Protein AF-A0A9P7GGA3-F1 (afdb_monomer_lite)

Organism: NCBI:txid117069

Radius of gyration: 31.15 Å; chains: 1; bounding box: 76×88×95 Å

pLDDT: mean 82.35, std 16.43, range [32.25, 98.31]

InterPro domains:
  IPR002104 Integrase, catalytic domain [PS51898] (1-227)
  IPR011010 DNA breaking-rejoining enzyme, catalytic core [SSF56349] (13-203)
  IPR013762 Integrase-like, catalytic domain superfamily [G3DSA:1.10.443.10] (1-212)

Sequence (290 aa):
MLPKDLKVIMDYLDSKETVESMDLTRRLYFKAFATTAFTLWTRNNELINLQFKDVSPGVSMSGQPHIEFHLIFRKTNKDPRKGQAYRIPPDLAHPEIDCFTHMSEWLNHLQSLLGRPLDGGDFIFPGIASTGKLKFGEPTSRSGFESLMDDIVDGSGVLKGRNGKFTTHCFRRGGAQYRFMWAPRLWSLKAVKWWGGWSSKDQVGTIMCYLLDELTAYEEGFSDILMDDQSGDRHESFMGISAMSSPLSKGDLLLLEANIVQRLQQIFLASQPLAPVQVLVAPNTCVLCY

Foldseek 3Di:
DALVLLVLLLCLCPDPVNPVVPPPLLSLLLQLQLLCCLQLLDDPVQQLQFFVLQWDWDADPVRFIWIWGWGQPFDPHPDNVDTDIDTATADVVRSSNGNGVSLVVLQVVVCVVVVHHGDRQWRSAAAQDPVRDGDTNHGHDLVRSQVSVQVSSVSSCSCVVFPDDDHSNCSSLNSLLCQCPPDPHHDDPVRSCVSNVHDPPPDPVVVVCSNPVQLVVQQDDCPCCVPPVPPFPQSVDRRGDGPPDDDQDPVNVVVVVVVVVVVVVVVVVVPDDDDDDDDDDDDDDDDDDD

Structure (mmCIF, N/CA/C/O backbone):
data_AF-A0A9P7GGA3-F1
#
_entry.id   AF-A0A9P7GGA3-F1
#
loop_
_atom_site.group_PDB
_atom_site.id
_atom_site.type_symbol
_atom_site.label_atom_id
_atom_site.label_alt_id
_atom_site.label_comp_id
_atom_site.label_asym_id
_atom_site.label_entity_id
_atom_site.label_seq_id
_atom_site.pdbx_PDB_ins_code
_atom_site.Cartn_x
_atom_site.Cartn_y
_atom_site.Cartn_z
_atom_site.occupancy
_atom_site.B_iso_or_equiv
_atom_site.auth_seq_id
_atom_site.auth_comp_id
_atom_site.auth_asym_id
_atom_site.auth_atom_id
_atom_site.pdbx_PDB_model_num
ATOM 1 N N . MET A 1 1 ? 5.585 -2.869 9.834 1.00 86.38 1 MET A N 1
ATOM 2 C CA . MET A 1 1 ? 4.185 -3.295 9.698 1.00 86.38 1 MET A CA 1
ATOM 3 C C . MET A 1 1 ? 4.209 -4.540 8.842 1.00 86.38 1 MET A C 1
ATOM 5 O O . MET A 1 1 ? 4.722 -4.464 7.736 1.00 86.38 1 MET A O 1
ATOM 9 N N . LEU A 1 2 ? 3.767 -5.680 9.354 1.00 90.50 2 LEU A N 1
ATOM 10 C CA . LEU A 1 2 ? 3.750 -6.961 8.633 1.00 90.50 2 LEU A CA 1
ATOM 11 C C . LEU A 1 2 ? 2.338 -7.295 8.135 1.00 90.50 2 LEU A C 1
ATOM 13 O O . LEU A 1 2 ? 1.398 -6.610 8.542 1.00 90.50 2 LEU A O 1
ATOM 17 N N . PRO A 1 3 ? 2.152 -8.341 7.301 1.00 93.06 3 PRO A N 1
ATOM 18 C CA . PRO A 1 3 ? 0.820 -8.736 6.840 1.00 93.06 3 PRO A CA 1
ATOM 19 C C . PRO A 1 3 ? -0.174 -8.921 7.989 1.00 93.06 3 PRO A C 1
ATOM 21 O O . PRO A 1 3 ? -1.283 -8.419 7.913 1.00 93.06 3 PRO A O 1
ATOM 24 N N . LYS A 1 4 ? 0.246 -9.494 9.124 1.00 91.31 4 LYS A N 1
ATOM 25 C CA . LYS A 1 4 ? -0.616 -9.619 10.312 1.00 91.31 4 LYS A CA 1
ATOM 26 C C . LYS A 1 4 ? -1.133 -8.285 10.866 1.00 91.31 4 LYS A C 1
ATOM 28 O O . LYS A 1 4 ? -2.261 -8.219 11.335 1.00 91.31 4 LYS A O 1
ATOM 33 N N . ASP A 1 5 ? -0.330 -7.223 10.792 1.00 92.75 5 ASP A N 1
ATOM 34 C CA . ASP A 1 5 ? -0.746 -5.887 11.230 1.00 92.75 5 ASP A CA 1
ATOM 35 C C . ASP A 1 5 ? -1.743 -5.293 10.229 1.00 92.75 5 ASP A C 1
ATOM 37 O O . ASP A 1 5 ? -2.771 -4.746 10.618 1.00 92.75 5 ASP A O 1
ATOM 41 N N . LEU A 1 6 ? -1.463 -5.452 8.929 1.00 95.44 6 LEU A N 1
ATOM 42 C CA . LEU A 1 6 ? -2.389 -5.059 7.868 1.00 95.44 6 LEU A CA 1
ATOM 43 C C . LEU A 1 6 ? -3.704 -5.822 7.964 1.00 95.44 6 LEU A C 1
ATOM 45 O O . LEU A 1 6 ? -4.748 -5.222 7.755 1.00 95.44 6 LEU A O 1
ATOM 49 N N . LYS A 1 7 ? -3.674 -7.100 8.342 1.00 96.19 7 LYS A N 1
ATOM 50 C CA . LYS A 1 7 ? -4.872 -7.908 8.539 1.00 96.19 7 LYS A CA 1
ATOM 51 C C . LYS A 1 7 ? -5.781 -7.320 9.614 1.00 96.19 7 LYS A C 1
ATOM 53 O O . LYS A 1 7 ? -6.960 -7.135 9.343 1.00 96.19 7 LYS A O 1
ATOM 58 N N . VAL A 1 8 ? -5.237 -6.955 10.778 1.00 96.19 8 VAL A N 1
ATOM 59 C CA . VAL A 1 8 ? -6.010 -6.278 11.839 1.00 96.19 8 VAL A CA 1
ATOM 60 C C . VAL A 1 8 ? -6.652 -4.993 11.312 1.00 96.19 8 VAL A C 1
ATOM 62 O O . VAL A 1 8 ? -7.827 -4.738 11.565 1.00 96.19 8 VAL A O 1
ATOM 65 N N . ILE A 1 9 ? -5.905 -4.207 10.532 1.00 97.12 9 ILE A N 1
ATOM 66 C CA . ILE A 1 9 ? -6.414 -2.965 9.941 1.00 97.12 9 ILE A CA 1
ATOM 67 C C . ILE A 1 9 ? -7.511 -3.241 8.897 1.00 97.12 9 ILE A C 1
ATOM 69 O O . ILE A 1 9 ? -8.539 -2.568 8.908 1.00 97.12 9 ILE A O 1
ATOM 73 N N . MET A 1 10 ? -7.329 -4.220 8.005 1.00 97.31 10 MET A N 1
ATOM 74 C CA . MET A 1 10 ? -8.329 -4.563 6.988 1.00 97.31 10 MET A CA 1
ATOM 75 C C . MET A 1 10 ? -9.608 -5.109 7.623 1.00 97.31 10 MET A C 1
ATOM 77 O O . MET A 1 10 ? -10.695 -4.663 7.263 1.00 97.31 10 MET A O 1
ATOM 81 N N . ASP A 1 11 ? -9.479 -6.000 8.609 1.00 97.44 11 ASP A N 1
ATOM 82 C CA . ASP A 1 11 ? -10.612 -6.559 9.350 1.00 97.44 11 ASP A CA 1
ATOM 83 C C . ASP A 1 11 ? -11.381 -5.440 10.086 1.00 97.44 11 ASP A C 1
ATOM 85 O O . ASP A 1 11 ? -12.612 -5.425 10.083 1.00 97.44 11 ASP A O 1
ATOM 89 N N . TYR A 1 12 ? -10.678 -4.446 10.646 1.00 97.44 12 TYR A N 1
ATOM 90 C CA . TYR A 1 12 ? -11.300 -3.246 11.214 1.00 97.44 12 TYR A CA 1
ATOM 91 C C . TYR A 1 12 ? -12.058 -2.426 10.160 1.00 97.44 12 TYR A C 1
ATOM 93 O O . TYR A 1 12 ? -13.199 -2.035 10.406 1.00 97.44 12 TYR A O 1
ATOM 101 N N . LEU A 1 13 ? -11.470 -2.188 8.982 1.00 97.25 13 LEU A N 1
ATOM 102 C CA . LEU A 1 13 ? -12.100 -1.425 7.892 1.00 97.25 13 LEU A CA 1
ATOM 103 C C . LEU A 1 13 ? -13.338 -2.116 7.298 1.00 97.25 13 LEU A C 1
ATOM 105 O O . LEU A 1 13 ? -14.188 -1.444 6.711 1.00 97.25 13 LEU A O 1
ATOM 109 N N . ASP A 1 14 ? -13.451 -3.433 7.442 1.00 96.62 14 ASP A N 1
ATOM 110 C CA . ASP A 1 14 ? -14.613 -4.212 6.999 1.00 96.62 14 ASP A CA 1
ATOM 111 C C . ASP A 1 14 ? -15.588 -4.559 8.128 1.00 96.62 14 ASP A C 1
ATOM 113 O O . ASP A 1 14 ? -16.649 -5.138 7.884 1.00 96.62 14 ASP A O 1
ATOM 117 N N . SER A 1 15 ? -15.268 -4.175 9.364 1.00 96.44 15 SER A N 1
ATOM 118 C CA . SER A 1 15 ? -16.165 -4.359 10.498 1.00 96.44 15 SER A CA 1
ATOM 119 C C . SER A 1 15 ? -17.443 -3.532 10.334 1.00 96.44 15 SER A C 1
ATOM 121 O O . SER A 1 15 ? -17.443 -2.447 9.749 1.00 96.44 15 SER A O 1
ATOM 123 N N . LYS A 1 16 ? -18.552 -4.035 10.886 1.00 94.56 16 LYS A N 1
ATOM 124 C CA . LYS A 1 16 ? -19.853 -3.348 10.822 1.00 94.56 16 LYS A CA 1
ATOM 125 C C . LYS A 1 16 ? -19.785 -1.935 11.404 1.00 94.56 16 LYS A C 1
ATOM 127 O O . LYS A 1 16 ? -20.282 -1.003 10.788 1.00 94.56 16 LYS A O 1
ATOM 132 N N . GLU A 1 17 ? -19.105 -1.787 12.537 1.00 92.56 17 GLU A N 1
ATOM 133 C CA . GLU A 1 17 ? -18.916 -0.506 13.224 1.00 92.56 17 GLU A CA 1
ATOM 134 C C . GLU A 1 17 ? -18.206 0.525 12.333 1.00 92.56 17 GLU A C 1
ATOM 136 O O . GLU A 1 17 ? -18.647 1.671 12.211 1.00 92.56 17 GLU A O 1
ATOM 141 N N . THR A 1 18 ? -17.144 0.115 11.638 1.00 93.12 18 THR A N 1
ATOM 142 C CA . THR A 1 18 ? -16.414 1.010 10.731 1.00 93.12 18 THR A CA 1
ATOM 143 C C . THR A 1 18 ? -17.186 1.288 9.450 1.00 93.12 18 THR A C 1
ATOM 145 O O . THR A 1 18 ? -17.134 2.400 8.937 1.00 93.12 18 THR A O 1
ATOM 148 N N . VAL A 1 19 ? -17.931 0.315 8.923 1.00 93.69 19 VAL A N 1
ATOM 149 C CA . VAL A 1 19 ? -18.788 0.526 7.744 1.00 93.69 19 VAL A CA 1
ATOM 150 C C . VAL A 1 19 ? -19.896 1.545 8.035 1.00 93.69 19 VAL A C 1
ATOM 152 O O . VAL A 1 19 ? -20.258 2.313 7.145 1.00 93.69 19 VAL A O 1
ATOM 155 N N . GLU A 1 20 ? -20.413 1.579 9.265 1.00 91.94 20 GLU A N 1
ATOM 156 C CA . GLU A 1 20 ? -21.432 2.540 9.705 1.00 91.94 20 GLU A CA 1
ATOM 157 C C . GLU A 1 20 ? -20.857 3.938 9.990 1.00 91.94 20 GLU A C 1
ATOM 159 O O . GLU A 1 20 ? -21.535 4.939 9.755 1.00 91.94 20 GLU A O 1
ATOM 164 N N . SER A 1 21 ? -19.610 4.027 10.465 1.00 91.12 21 SER A N 1
ATOM 165 C CA . SER A 1 21 ? -18.981 5.291 10.885 1.00 91.12 21 SER A CA 1
ATOM 166 C C . SER A 1 21 ? -18.056 5.936 9.842 1.00 91.12 21 SER A C 1
ATOM 168 O O . SER A 1 21 ? -17.852 7.152 9.877 1.00 91.12 21 SER A O 1
ATOM 170 N N . MET A 1 22 ? -17.506 5.167 8.897 1.00 92.62 22 MET A N 1
ATOM 171 C CA . MET A 1 22 ? -16.563 5.632 7.877 1.00 92.62 22 MET A CA 1
ATOM 172 C C . MET A 1 22 ? -17.075 5.347 6.463 1.00 92.62 22 MET A C 1
ATOM 174 O O . MET A 1 22 ? -17.388 4.214 6.088 1.00 92.62 22 MET A O 1
ATOM 178 N N . ASP A 1 23 ? -17.087 6.391 5.634 1.00 92.44 23 ASP A N 1
ATOM 179 C CA . ASP A 1 23 ? -17.554 6.285 4.259 1.00 92.44 23 ASP A CA 1
ATOM 180 C C . ASP A 1 23 ? -16.716 5.304 3.415 1.00 92.44 23 ASP A C 1
ATOM 182 O O . ASP A 1 23 ? -15.524 5.076 3.643 1.00 92.44 23 ASP A O 1
ATOM 186 N 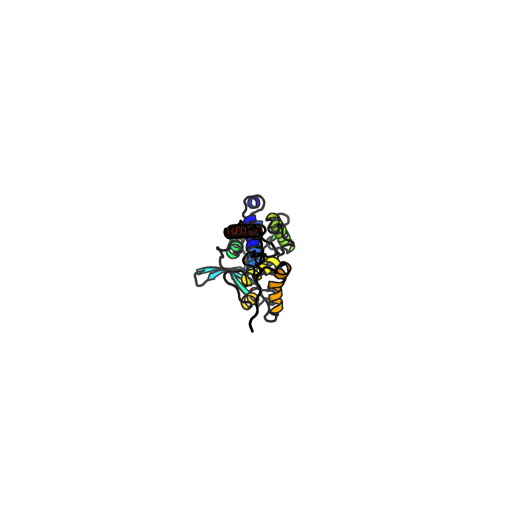N . LEU A 1 24 ? -17.360 4.724 2.398 1.00 94.38 24 LEU A N 1
ATOM 187 C CA . LEU A 1 24 ? -16.739 3.754 1.494 1.00 94.38 24 LEU A CA 1
ATOM 188 C C . LEU A 1 24 ? -15.486 4.310 0.798 1.00 94.38 24 LEU A C 1
ATOM 190 O O . LEU A 1 24 ? -14.531 3.567 0.580 1.00 94.38 24 LEU A O 1
ATOM 194 N N . THR A 1 25 ? -15.470 5.607 0.478 1.00 94.88 25 THR A N 1
ATOM 195 C CA . THR A 1 25 ? -14.359 6.246 -0.237 1.00 94.88 25 THR A CA 1
ATOM 196 C C . THR A 1 25 ? -13.091 6.196 0.598 1.00 94.88 25 THR A C 1
ATOM 198 O O . THR A 1 25 ? -12.073 5.722 0.104 1.00 94.88 25 THR A O 1
ATOM 201 N N . ARG A 1 26 ? -13.146 6.614 1.868 1.00 94.50 26 ARG A N 1
ATOM 202 C CA . ARG A 1 26 ? -11.995 6.582 2.784 1.00 94.50 26 ARG A CA 1
ATOM 203 C C . ARG A 1 26 ? -11.466 5.164 2.983 1.00 94.50 26 ARG A C 1
ATOM 205 O O . ARG A 1 26 ? -10.252 4.963 2.965 1.00 94.50 26 ARG A O 1
ATOM 212 N N . ARG A 1 27 ? -12.364 4.183 3.119 1.00 96.31 27 ARG A N 1
ATOM 213 C CA . ARG A 1 27 ? -11.993 2.774 3.328 1.00 96.31 27 ARG A CA 1
ATOM 214 C C . ARG A 1 27 ? -11.285 2.188 2.106 1.00 96.31 27 ARG A C 1
ATOM 216 O O . ARG A 1 27 ? -10.175 1.677 2.244 1.00 96.31 27 ARG A O 1
ATOM 223 N N . LEU A 1 28 ? -11.872 2.314 0.912 1.00 97.31 28 LEU A N 1
ATOM 224 C CA . LEU A 1 28 ? -11.258 1.823 -0.330 1.00 97.31 28 LEU A CA 1
ATOM 225 C C . LEU A 1 28 ? -9.955 2.562 -0.657 1.00 97.31 28 LEU A C 1
ATOM 227 O O . LEU A 1 28 ? -8.970 1.930 -1.037 1.00 97.31 28 LEU A O 1
ATOM 231 N N . TYR A 1 29 ? -9.923 3.879 -0.440 1.00 96.88 29 TYR A N 1
ATOM 232 C CA . TYR A 1 29 ? -8.724 4.694 -0.619 1.00 96.88 29 TYR A CA 1
ATOM 233 C C . TYR A 1 29 ? -7.573 4.164 0.238 1.00 96.88 29 TYR A C 1
ATOM 235 O O . TYR A 1 29 ? -6.477 3.921 -0.271 1.00 96.88 29 TYR A O 1
ATOM 243 N N . PHE A 1 30 ? -7.810 3.967 1.541 1.00 96.75 30 PHE A N 1
ATOM 244 C CA . PHE A 1 30 ? -6.775 3.488 2.451 1.00 96.75 30 PHE A CA 1
ATOM 245 C C . PHE A 1 30 ? -6.294 2.087 2.065 1.00 96.75 30 PHE A C 1
ATOM 247 O O . PHE A 1 30 ? -5.087 1.867 1.974 1.00 96.75 30 PHE A O 1
ATOM 254 N N . LYS A 1 31 ? -7.219 1.161 1.785 1.00 98.00 31 LYS A N 1
ATOM 255 C CA . LYS A 1 31 ? -6.903 -0.214 1.370 1.00 98.00 31 LYS A CA 1
ATOM 256 C C . LYS A 1 31 ? -6.007 -0.251 0.135 1.00 98.00 31 LYS A C 1
ATOM 258 O O . LYS A 1 31 ? -4.949 -0.886 0.156 1.00 98.00 31 LYS A O 1
ATOM 263 N N . ALA A 1 32 ? -6.389 0.472 -0.917 1.00 97.81 32 ALA A N 1
ATOM 264 C CA . ALA A 1 32 ? -5.612 0.550 -2.147 1.00 97.81 32 ALA A CA 1
ATOM 265 C C . ALA A 1 32 ? -4.241 1.191 -1.906 1.00 97.81 32 ALA A C 1
ATOM 267 O O . ALA A 1 32 ? -3.229 0.679 -2.388 1.00 97.81 32 ALA A O 1
ATOM 268 N N . PHE A 1 33 ? -4.174 2.271 -1.123 1.00 97.00 33 PHE A N 1
ATOM 269 C CA . PHE A 1 33 ? -2.912 2.944 -0.826 1.00 97.00 33 PHE A CA 1
ATOM 270 C C . PHE A 1 33 ? -1.962 2.046 -0.025 1.00 97.00 33 PHE A C 1
ATOM 272 O O . PHE A 1 33 ? -0.810 1.855 -0.418 1.00 97.00 33 PHE A O 1
ATOM 279 N N . ALA A 1 34 ? -2.439 1.469 1.079 1.00 97.12 34 ALA A N 1
ATOM 280 C CA . ALA A 1 34 ? -1.647 0.654 1.993 1.00 97.12 34 ALA A CA 1
ATOM 281 C C . ALA A 1 34 ? -1.088 -0.594 1.299 1.00 97.12 34 ALA A C 1
ATOM 283 O O . ALA A 1 34 ? 0.119 -0.844 1.354 1.00 97.12 34 ALA A O 1
ATOM 284 N N . THR A 1 35 ? -1.933 -1.342 0.583 1.00 97.88 35 THR A N 1
ATOM 285 C CA . THR A 1 35 ? -1.505 -2.559 -0.126 1.00 97.88 35 THR A CA 1
ATOM 286 C C . THR A 1 35 ? -0.575 -2.257 -1.297 1.00 97.88 35 THR A C 1
ATOM 288 O O . THR A 1 35 ? 0.394 -2.989 -1.511 1.00 97.88 35 THR A O 1
ATOM 291 N N . THR A 1 36 ? -0.774 -1.142 -2.005 1.00 97.19 36 THR A N 1
ATOM 292 C CA . THR A 1 36 ? 0.135 -0.704 -3.076 1.00 97.19 36 THR A CA 1
ATOM 293 C C . THR A 1 36 ? 1.486 -0.261 -2.520 1.00 97.19 36 THR A C 1
ATOM 295 O O . THR A 1 36 ? 2.529 -0.670 -3.034 1.00 97.19 36 THR A O 1
ATOM 298 N N . ALA A 1 37 ? 1.498 0.510 -1.427 1.00 95.81 37 ALA A N 1
ATOM 299 C CA . ALA A 1 37 ? 2.727 0.910 -0.746 1.00 95.81 37 ALA A CA 1
ATOM 300 C C . ALA A 1 37 ? 3.508 -0.299 -0.213 1.00 95.81 37 ALA A C 1
ATOM 302 O O . ALA A 1 37 ? 4.731 -0.376 -0.376 1.00 95.81 37 ALA A O 1
ATOM 303 N N . PHE A 1 38 ? 2.797 -1.264 0.375 1.00 96.81 38 PHE A N 1
ATOM 304 C CA . PHE A 1 38 ? 3.366 -2.500 0.903 1.00 96.81 38 PHE A CA 1
ATOM 305 C C . PHE A 1 38 ? 3.893 -3.422 -0.202 1.00 96.81 38 PHE A C 1
ATOM 307 O O . PHE A 1 38 ? 4.948 -4.031 -0.047 1.00 96.81 38 PHE A O 1
ATOM 314 N N . THR A 1 39 ? 3.206 -3.504 -1.341 1.00 96.25 39 THR A N 1
ATOM 315 C CA . THR A 1 39 ? 3.588 -4.406 -2.437 1.00 96.25 39 THR A CA 1
ATOM 316 C C . THR A 1 39 ? 4.719 -3.835 -3.286 1.00 96.25 39 THR A C 1
ATOM 318 O O . THR A 1 39 ? 5.684 -4.536 -3.589 1.00 96.25 39 THR A O 1
ATOM 321 N N . LEU A 1 40 ? 4.644 -2.555 -3.654 1.00 94.38 40 LEU A N 1
ATOM 322 C CA . LEU A 1 40 ? 5.618 -1.905 -4.542 1.00 94.38 40 LEU A CA 1
ATOM 323 C C . LEU A 1 40 ? 6.798 -1.275 -3.793 1.00 94.38 40 LEU A C 1
ATOM 325 O O . LEU A 1 40 ? 7.763 -0.815 -4.411 1.00 94.38 40 LEU A O 1
ATOM 329 N N . TRP A 1 41 ? 6.739 -1.218 -2.462 1.00 93.25 41 TRP A N 1
ATOM 330 C CA . TRP A 1 41 ? 7.748 -0.567 -1.618 1.00 93.25 41 TRP A CA 1
ATOM 331 C C . TRP A 1 41 ? 7.946 0.893 -2.023 1.00 93.25 41 TRP A C 1
ATOM 333 O O . TRP A 1 41 ? 9.075 1.402 -2.101 1.00 93.25 41 TRP A O 1
ATOM 343 N N . THR A 1 42 ? 6.851 1.560 -2.382 1.00 90.31 42 THR A N 1
ATOM 344 C CA . THR A 1 42 ? 6.882 2.962 -2.787 1.00 90.31 42 THR A CA 1
ATOM 345 C C . THR A 1 42 ? 7.212 3.842 -1.598 1.00 90.31 42 THR A C 1
ATOM 347 O O . THR A 1 42 ? 6.906 3.549 -0.443 1.00 90.31 42 THR A O 1
ATOM 350 N N . ARG A 1 43 ? 7.916 4.936 -1.869 1.00 86.56 43 ARG A N 1
ATOM 351 C CA . ARG A 1 43 ? 7.930 6.061 -0.933 1.00 86.56 43 ARG A CA 1
ATOM 352 C C . ARG A 1 43 ? 6.596 6.780 -1.033 1.00 86.56 43 ARG A C 1
ATOM 354 O O . ARG A 1 43 ? 6.002 6.812 -2.106 1.00 86.56 43 ARG A O 1
ATOM 361 N N . ASN A 1 44 ? 6.205 7.472 0.033 1.00 85.44 44 ASN A N 1
ATOM 362 C CA . ASN A 1 44 ? 4.980 8.266 0.022 1.00 85.44 44 ASN A CA 1
ATOM 363 C C . ASN A 1 44 ? 4.907 9.204 -1.196 1.00 85.44 44 ASN A C 1
ATOM 365 O O . ASN A 1 44 ? 3.942 9.176 -1.942 1.00 85.44 44 ASN A O 1
ATOM 369 N N . ASN A 1 45 ? 5.980 9.954 -1.471 1.00 85.06 45 ASN A N 1
ATOM 370 C CA . ASN A 1 45 ? 6.023 10.875 -2.611 1.00 85.06 45 ASN A CA 1
ATOM 371 C C . ASN A 1 45 ? 5.917 10.180 -3.984 1.00 85.06 45 ASN A C 1
ATOM 373 O O . ASN A 1 45 ? 5.543 10.835 -4.948 1.00 85.06 45 ASN A O 1
ATOM 377 N N . GLU A 1 46 ? 6.274 8.898 -4.097 1.00 88.12 46 GLU A N 1
ATOM 378 C CA . GLU A 1 46 ? 6.109 8.139 -5.344 1.00 88.12 46 GLU A CA 1
ATOM 379 C C . GLU A 1 46 ? 4.632 7.767 -5.540 1.00 88.12 46 GLU A C 1
ATOM 381 O O . GLU A 1 46 ? 4.121 7.878 -6.647 1.00 88.12 46 GLU A O 1
ATOM 386 N N . LEU A 1 47 ? 3.936 7.380 -4.465 1.00 90.56 47 LEU A N 1
ATOM 387 C CA . LEU A 1 47 ? 2.554 6.904 -4.543 1.00 90.56 47 LEU A CA 1
ATOM 388 C C . LEU A 1 47 ? 1.523 8.036 -4.640 1.00 90.56 47 LEU A C 1
ATOM 390 O O . LEU A 1 47 ? 0.588 7.935 -5.425 1.00 90.56 47 LEU A O 1
ATOM 394 N N . ILE A 1 48 ? 1.710 9.137 -3.903 1.00 91.44 48 ILE A N 1
ATOM 395 C CA . ILE A 1 48 ? 0.775 10.280 -3.940 1.00 91.44 48 ILE A CA 1
ATOM 396 C C . ILE A 1 48 ? 0.735 10.981 -5.306 1.00 91.44 48 ILE A C 1
ATOM 398 O O . ILE A 1 48 ? -0.240 11.649 -5.621 1.00 91.44 48 ILE A O 1
ATOM 402 N N . ASN A 1 49 ? 1.798 10.846 -6.104 1.00 91.25 49 ASN A N 1
ATOM 403 C CA . ASN A 1 49 ? 1.901 11.444 -7.436 1.00 91.25 49 ASN A CA 1
ATOM 404 C C . ASN A 1 49 ? 1.552 10.455 -8.558 1.00 91.25 49 ASN A C 1
ATOM 406 O O . ASN A 1 49 ? 1.737 10.791 -9.724 1.00 91.25 49 ASN A O 1
ATOM 410 N N . LEU A 1 50 ? 1.093 9.246 -8.220 1.00 93.38 50 LEU A N 1
ATOM 411 C CA . LEU A 1 50 ? 0.751 8.224 -9.200 1.00 93.38 50 LEU A CA 1
ATOM 412 C C . LEU A 1 50 ? -0.484 8.657 -10.000 1.00 93.38 50 LEU A C 1
ATOM 414 O O . LEU A 1 50 ? -1.527 8.977 -9.419 1.00 93.38 50 LEU A O 1
ATOM 418 N N . GLN A 1 51 ? -0.363 8.664 -11.325 1.00 95.25 51 GLN A N 1
ATOM 419 C CA . GLN A 1 51 ? -1.449 9.015 -12.237 1.00 95.25 51 GLN A CA 1
ATOM 420 C C . GLN A 1 51 ? -1.954 7.783 -12.983 1.00 95.25 51 GLN A C 1
ATOM 422 O O . GLN A 1 51 ? -1.267 6.767 -13.068 1.00 95.25 51 GLN A O 1
ATOM 427 N N . PHE A 1 52 ? -3.156 7.864 -13.550 1.00 96.00 52 PHE A N 1
ATOM 428 C CA . PHE A 1 52 ? -3.752 6.729 -14.249 1.00 96.00 52 PHE A CA 1
ATOM 429 C C . PHE A 1 52 ? -2.924 6.277 -15.458 1.00 96.00 52 PHE A C 1
ATOM 431 O O . PHE A 1 52 ? -2.846 5.086 -15.719 1.00 96.00 52 PHE A O 1
ATOM 438 N N . LYS A 1 53 ? -2.199 7.178 -16.139 1.00 94.44 53 LYS A N 1
ATOM 439 C CA . LYS A 1 53 ? -1.255 6.791 -17.211 1.00 94.44 53 LYS A CA 1
ATOM 440 C C . LYS A 1 53 ? -0.138 5.845 -16.745 1.00 94.44 53 LYS A C 1
ATOM 442 O O . LYS A 1 53 ? 0.472 5.175 -17.573 1.00 94.44 53 LYS A O 1
ATOM 447 N N . ASP A 1 54 ? 0.157 5.836 -15.446 1.00 94.19 54 ASP A N 1
ATOM 448 C CA . ASP A 1 54 ? 1.200 5.015 -14.835 1.00 94.19 54 ASP A CA 1
ATOM 449 C C . ASP A 1 54 ? 0.662 3.636 -14.416 1.00 94.19 54 ASP A C 1
ATOM 451 O O . ASP A 1 54 ? 1.412 2.823 -13.874 1.00 94.19 54 ASP A O 1
ATOM 455 N N . VAL A 1 55 ? -0.630 3.364 -14.632 1.00 95.25 55 VAL A N 1
ATOM 456 C CA . VAL A 1 55 ? -1.299 2.125 -14.233 1.00 95.25 55 VAL A CA 1
ATOM 457 C C . VAL A 1 55 ? -2.114 1.575 -15.391 1.00 95.25 55 VAL A C 1
ATOM 459 O O . VAL A 1 55 ? -2.927 2.266 -15.991 1.00 95.25 55 VAL A O 1
ATOM 462 N N . SER A 1 56 ? -1.922 0.299 -15.704 1.00 93.94 56 SER A N 1
ATOM 463 C CA . SER A 1 56 ? -2.674 -0.351 -16.777 1.00 93.94 56 SER A CA 1
ATOM 464 C C . SER A 1 56 ? -3.070 -1.778 -16.405 1.00 93.94 56 SER A C 1
ATOM 466 O O . SER A 1 56 ? -2.281 -2.493 -15.784 1.00 93.94 56 SER A O 1
ATOM 468 N N . PRO A 1 57 ? -4.289 -2.223 -16.752 1.00 94.25 57 PRO A N 1
ATOM 469 C CA . PRO A 1 57 ? -4.647 -3.627 -16.642 1.00 94.25 57 PRO A CA 1
ATOM 470 C C . PRO A 1 57 ? -3.905 -4.437 -17.712 1.00 94.25 57 PRO A C 1
ATOM 472 O O . PRO A 1 57 ? -3.752 -3.999 -18.853 1.00 94.25 57 PRO A O 1
ATOM 475 N N . GLY A 1 58 ? -3.476 -5.642 -17.357 1.00 92.44 58 GLY A N 1
ATOM 476 C CA . GLY A 1 58 ? -2.780 -6.557 -18.250 1.00 92.44 58 GLY A CA 1
ATOM 477 C C . GLY A 1 58 ? -3.173 -8.009 -18.003 1.00 92.44 58 GLY A C 1
ATOM 478 O O . GLY A 1 58 ? -3.733 -8.368 -16.968 1.00 92.44 58 GLY A O 1
ATOM 479 N N . VAL A 1 59 ? -2.855 -8.869 -18.968 1.00 94.19 59 VAL A N 1
ATOM 480 C CA . VAL A 1 59 ? -3.037 -10.321 -18.866 1.00 94.19 59 VAL A CA 1
ATOM 481 C C . VAL A 1 59 ? -1.726 -10.992 -19.261 1.00 94.19 59 VAL A C 1
ATOM 483 O O . VAL A 1 59 ? -1.095 -10.615 -20.248 1.00 94.19 59 VAL A O 1
ATOM 486 N N . SER A 1 60 ? -1.256 -11.937 -18.449 1.00 91.56 60 SER A N 1
ATOM 487 C CA . SER A 1 60 ? -0.037 -12.690 -18.741 1.00 91.56 60 SER A CA 1
ATOM 488 C C . SER A 1 60 ? -0.261 -13.669 -19.901 1.00 91.56 60 SER A C 1
ATOM 490 O O . SER A 1 60 ? -1.393 -13.983 -20.264 1.00 91.56 60 SER A O 1
ATOM 492 N N . MET A 1 61 ? 0.818 -14.242 -20.441 1.00 89.25 61 MET A N 1
ATOM 493 C CA . MET A 1 61 ? 0.707 -15.301 -21.458 1.00 89.25 61 MET A CA 1
ATOM 494 C C . MET A 1 61 ? -0.066 -16.535 -20.963 1.00 89.25 61 MET A C 1
ATOM 496 O O . MET A 1 61 ? -0.616 -17.273 -21.770 1.00 89.25 61 MET A O 1
ATOM 500 N N . SER A 1 62 ? -0.117 -16.761 -19.646 1.00 92.25 62 SER A N 1
ATOM 501 C CA . SER A 1 62 ? -0.882 -17.849 -19.029 1.00 92.25 62 SER A CA 1
ATOM 502 C C . SER A 1 62 ? -2.340 -17.473 -18.735 1.00 92.25 62 SER A C 1
ATOM 504 O O . SER A 1 62 ? -3.024 -18.220 -18.045 1.00 92.25 62 SER A O 1
ATOM 506 N N . GLY A 1 63 ? -2.806 -16.304 -19.188 1.00 92.06 63 GLY A N 1
ATOM 507 C CA . GLY A 1 63 ? -4.157 -15.811 -18.922 1.00 92.06 63 GLY A CA 1
ATOM 508 C C . GLY A 1 63 ? -4.349 -15.189 -17.535 1.00 92.06 63 GLY A C 1
ATOM 509 O O . GLY A 1 63 ? -5.480 -14.894 -17.163 1.00 92.06 63 GLY A O 1
ATOM 510 N N . GLN A 1 64 ? -3.281 -14.976 -16.755 1.00 93.12 64 GLN A N 1
ATOM 511 C CA . GLN A 1 64 ? -3.409 -14.412 -15.408 1.00 93.12 64 GLN A CA 1
ATOM 512 C C . GLN A 1 64 ? -3.570 -12.885 -15.479 1.00 93.12 64 GLN A C 1
ATOM 514 O O . GLN A 1 64 ? -2.678 -12.214 -16.019 1.00 93.12 64 GLN A O 1
ATOM 519 N N . PRO A 1 65 ? -4.659 -12.313 -14.931 1.00 96.31 65 PRO A N 1
ATOM 520 C CA . PRO A 1 65 ? -4.811 -10.867 -14.865 1.00 96.31 65 PRO A CA 1
ATOM 521 C C . PRO A 1 65 ? -3.759 -10.267 -13.929 1.00 96.31 65 PRO A C 1
ATOM 523 O O . PRO A 1 65 ? -3.332 -10.895 -12.960 1.00 96.31 65 PRO A O 1
ATOM 526 N N . HIS A 1 66 ? -3.325 -9.052 -14.232 1.00 96.50 66 HIS A N 1
ATOM 527 C CA . HIS A 1 66 ? -2.446 -8.267 -13.379 1.00 96.50 66 HIS A CA 1
ATOM 528 C C . HIS A 1 66 ? -2.675 -6.775 -13.606 1.00 96.50 66 HIS A C 1
ATOM 530 O O . HIS A 1 66 ? -3.190 -6.363 -14.643 1.00 96.50 66 HIS A O 1
ATOM 536 N N . ILE A 1 67 ? -2.256 -5.963 -12.642 1.00 97.25 67 ILE A N 1
ATOM 537 C CA . ILE A 1 67 ? -2.096 -4.524 -12.829 1.00 97.25 67 ILE A CA 1
ATOM 538 C C . ILE A 1 67 ? -0.612 -4.261 -13.061 1.00 97.25 67 ILE A C 1
ATOM 540 O O . ILE A 1 67 ? 0.235 -4.701 -12.279 1.00 97.25 67 ILE A O 1
ATOM 544 N N . GLU A 1 68 ? -0.288 -3.579 -14.153 1.00 96.75 68 GLU A N 1
ATOM 545 C CA . GLU A 1 68 ? 1.052 -3.080 -14.423 1.00 96.75 68 GLU A CA 1
ATOM 546 C C . GLU A 1 68 ? 1.182 -1.642 -13.908 1.00 96.75 68 GLU A C 1
ATOM 548 O O . GLU A 1 68 ? 0.458 -0.751 -14.346 1.00 96.75 68 GLU A O 1
ATOM 553 N N . PHE A 1 69 ? 2.117 -1.427 -12.980 1.00 95.38 69 PHE A N 1
ATOM 554 C CA . PHE A 1 69 ? 2.492 -0.113 -12.459 1.00 95.38 69 PHE A CA 1
ATOM 555 C C . PHE A 1 69 ? 3.816 0.331 -13.073 1.00 95.38 69 PHE A C 1
ATOM 557 O O . PHE A 1 69 ? 4.817 -0.381 -12.962 1.00 95.38 69 PHE A O 1
ATOM 564 N N . HIS A 1 70 ? 3.856 1.524 -13.653 1.00 92.81 70 HIS A N 1
ATOM 565 C CA . HIS A 1 70 ? 5.054 2.123 -14.221 1.00 92.81 70 HIS A CA 1
ATOM 566 C C . HIS A 1 70 ? 5.591 3.236 -13.313 1.00 92.81 70 HIS A C 1
ATOM 568 O O . HIS A 1 70 ? 5.053 4.336 -13.258 1.00 92.81 70 HIS A O 1
ATOM 574 N N . LEU A 1 71 ? 6.682 2.971 -12.591 1.00 88.94 71 LEU A N 1
ATOM 575 C CA . LEU A 1 71 ? 7.251 3.926 -11.634 1.00 88.94 71 LEU A CA 1
ATOM 576 C C . LEU A 1 71 ? 8.544 4.549 -12.172 1.00 88.94 71 LEU A C 1
ATOM 578 O O . LEU A 1 71 ? 9.563 3.866 -12.289 1.00 88.94 71 LEU A O 1
ATOM 582 N N . ILE A 1 72 ? 8.518 5.856 -12.450 1.00 76.56 72 ILE A N 1
ATOM 583 C CA . ILE A 1 72 ? 9.614 6.599 -13.102 1.00 76.56 72 ILE A CA 1
ATOM 584 C C . ILE A 1 72 ? 10.670 7.124 -12.106 1.00 76.56 72 ILE A C 1
ATOM 586 O O . ILE A 1 72 ? 11.864 7.117 -12.394 1.00 76.56 72 ILE A O 1
ATOM 590 N N . PHE A 1 73 ? 10.274 7.526 -10.894 1.00 69.25 73 PHE A N 1
ATOM 591 C CA . PHE A 1 73 ? 11.166 8.184 -9.921 1.00 69.25 73 PHE A CA 1
ATOM 592 C C . PHE A 1 73 ? 11.540 7.295 -8.730 1.00 69.25 73 PHE A C 1
ATOM 594 O O . PHE A 1 73 ? 11.335 7.660 -7.572 1.00 69.25 73 PHE A O 1
ATOM 601 N N . ARG A 1 74 ? 12.086 6.103 -8.999 1.00 75.75 74 ARG A N 1
ATOM 602 C CA . ARG A 1 74 ? 12.409 5.130 -7.943 1.00 75.75 74 ARG A CA 1
ATOM 603 C C . ARG A 1 74 ? 13.673 5.490 -7.166 1.00 75.75 74 ARG A C 1
ATOM 605 O O . ARG A 1 74 ? 14.788 5.445 -7.683 1.00 75.75 74 ARG A O 1
ATOM 612 N N . LYS A 1 75 ? 13.499 5.745 -5.867 1.00 67.62 75 LYS A N 1
ATOM 613 C CA . LYS A 1 75 ? 14.547 5.883 -4.838 1.00 67.62 75 LYS A CA 1
ATOM 614 C C . LYS A 1 75 ? 15.691 6.873 -5.150 1.00 67.62 75 LYS A C 1
ATOM 616 O O . LYS A 1 75 ? 15.674 7.998 -4.652 1.00 67.62 75 LYS A O 1
ATOM 621 N N . THR A 1 76 ? 16.750 6.429 -5.823 1.00 58.62 76 THR A N 1
ATOM 622 C CA . THR A 1 76 ? 17.940 7.235 -6.173 1.00 58.62 76 THR A CA 1
ATOM 623 C C . THR A 1 76 ? 17.963 7.611 -7.649 1.00 58.62 76 THR A C 1
ATOM 625 O O . THR A 1 76 ? 18.756 8.458 -8.059 1.00 58.62 76 THR A O 1
ATOM 628 N N . ASN A 1 77 ? 17.079 7.010 -8.441 1.00 65.00 77 ASN A N 1
ATOM 629 C CA . ASN A 1 77 ? 16.925 7.313 -9.840 1.00 65.00 77 ASN A CA 1
ATOM 630 C C . ASN A 1 77 ? 16.044 8.556 -10.005 1.00 65.00 77 ASN A C 1
ATOM 632 O O . ASN A 1 77 ? 14.844 8.531 -9.737 1.00 65.00 77 ASN A O 1
ATOM 636 N N . LYS A 1 78 ? 16.677 9.656 -10.415 1.00 64.25 78 LYS A N 1
ATOM 637 C CA . LYS A 1 78 ? 16.008 10.915 -10.768 1.00 64.25 78 LYS A CA 1
ATOM 638 C C . LYS A 1 78 ? 15.845 11.082 -12.281 1.00 64.25 78 LYS A C 1
ATOM 640 O O . LYS A 1 78 ? 15.431 12.148 -12.720 1.00 64.25 78 LYS A O 1
ATOM 645 N N . ASP A 1 79 ? 16.219 10.074 -13.068 1.00 67.56 79 ASP A N 1
ATOM 646 C CA . ASP A 1 79 ? 16.125 10.125 -14.523 1.00 67.56 79 ASP A CA 1
ATOM 647 C C . ASP A 1 79 ? 14.685 9.808 -14.963 1.00 67.56 79 ASP A C 1
ATOM 649 O O . ASP A 1 79 ? 14.251 8.661 -14.820 1.00 67.56 79 ASP A O 1
ATOM 653 N N . PRO A 1 80 ? 13.948 10.783 -15.529 1.00 65.94 80 PRO A N 1
ATOM 654 C CA . PRO A 1 80 ? 12.567 10.587 -15.961 1.00 65.94 80 PRO A CA 1
ATOM 655 C C . PRO A 1 80 ? 12.425 9.593 -17.124 1.00 65.94 80 PRO A C 1
ATOM 657 O O . PRO A 1 80 ? 11.315 9.215 -17.479 1.00 65.94 80 PRO A O 1
ATOM 660 N N . ARG A 1 81 ? 13.533 9.162 -17.741 1.00 68.00 81 ARG A N 1
ATOM 661 C CA . ARG A 1 81 ? 13.541 8.173 -18.830 1.00 68.00 81 ARG A CA 1
ATOM 662 C C . ARG A 1 81 ? 13.686 6.739 -18.329 1.00 68.00 81 ARG A C 1
ATOM 664 O O . ARG A 1 81 ? 13.611 5.805 -19.121 1.00 68.00 81 ARG A O 1
ATOM 671 N N . LYS A 1 82 ? 13.941 6.550 -17.033 1.00 72.12 82 LYS A N 1
ATOM 672 C CA . LYS A 1 82 ? 14.219 5.243 -16.436 1.00 72.12 82 LYS A CA 1
ATOM 673 C C . LYS A 1 82 ? 13.114 4.857 -15.464 1.00 72.12 82 LYS A C 1
ATOM 675 O O . LYS A 1 82 ? 13.281 4.980 -14.254 1.00 72.12 82 LYS A O 1
ATOM 680 N N . GLY A 1 83 ? 12.012 4.356 -16.009 1.00 78.75 83 GLY A N 1
ATOM 681 C CA . GLY A 1 83 ? 10.956 3.720 -15.230 1.00 78.75 83 GLY A CA 1
ATOM 682 C C . GLY A 1 83 ? 11.161 2.222 -15.041 1.00 78.75 83 GLY A C 1
ATOM 683 O O . GLY A 1 83 ? 11.873 1.564 -15.803 1.00 78.75 83 GLY A O 1
ATOM 684 N N . GLN A 1 84 ? 10.534 1.684 -14.000 1.00 87.44 84 GLN A N 1
ATOM 685 C CA . GLN A 1 84 ? 10.396 0.248 -13.778 1.00 87.44 84 GLN A CA 1
ATOM 686 C C . GLN A 1 84 ? 8.919 -0.127 -13.855 1.00 87.44 84 GLN A C 1
ATOM 688 O O . GLN A 1 84 ? 8.080 0.536 -13.246 1.00 87.44 84 GLN A O 1
ATOM 693 N N . ALA A 1 85 ? 8.626 -1.189 -14.601 1.00 91.25 85 ALA A N 1
ATOM 694 C CA . ALA A 1 85 ? 7.300 -1.778 -14.676 1.00 91.25 85 ALA A CA 1
ATOM 695 C C . ALA A 1 85 ? 7.175 -2.916 -13.655 1.00 91.25 85 ALA A C 1
ATOM 697 O O . ALA A 1 85 ? 8.046 -3.788 -13.574 1.00 91.25 85 ALA A O 1
ATOM 698 N N . TYR A 1 86 ? 6.085 -2.910 -12.897 1.00 94.50 86 TYR A N 1
ATOM 699 C CA . TYR A 1 86 ? 5.763 -3.912 -11.890 1.00 94.50 86 TYR A CA 1
ATOM 700 C C . TYR A 1 86 ? 4.427 -4.543 -12.233 1.00 94.50 86 TYR A C 1
ATOM 702 O O . TYR A 1 86 ? 3.419 -3.851 -12.279 1.00 94.50 86 TYR A O 1
ATOM 710 N N . ARG A 1 87 ? 4.416 -5.856 -12.450 1.00 96.31 87 ARG A N 1
ATOM 711 C CA . ARG A 1 87 ? 3.198 -6.610 -12.761 1.00 96.31 87 ARG A CA 1
ATOM 712 C C . ARG A 1 87 ? 2.713 -7.310 -11.508 1.00 96.31 87 ARG A C 1
ATOM 714 O O . ARG A 1 87 ? 3.404 -8.195 -11.003 1.00 96.31 87 ARG A O 1
ATOM 721 N N . ILE A 1 88 ? 1.557 -6.892 -11.012 1.00 97.19 88 ILE A N 1
ATOM 722 C CA . ILE A 1 88 ? 0.992 -7.354 -9.747 1.00 97.19 88 ILE A CA 1
ATOM 723 C C . ILE A 1 88 ? -0.259 -8.191 -10.035 1.00 97.19 88 ILE A C 1
ATOM 725 O O . ILE A 1 88 ? -1.267 -7.624 -10.460 1.00 97.19 88 ILE A O 1
ATOM 729 N N . PRO A 1 89 ? -0.197 -9.524 -9.874 1.00 96.81 89 PRO A N 1
ATOM 730 C CA . PRO A 1 89 ? -1.367 -10.386 -9.998 1.00 96.81 89 PRO A CA 1
ATOM 731 C C . PRO A 1 89 ? -2.239 -10.344 -8.726 1.00 96.81 89 PRO A C 1
ATOM 733 O O . PRO A 1 89 ? -1.766 -9.866 -7.692 1.00 96.81 89 PRO A O 1
ATOM 736 N N . PRO A 1 90 ? -3.470 -10.888 -8.778 1.00 96.81 90 PRO A N 1
ATOM 737 C CA . PRO A 1 90 ? -4.286 -11.151 -7.592 1.00 96.81 90 PRO A CA 1
ATOM 738 C C . PRO A 1 90 ? -3.572 -12.043 -6.572 1.00 96.81 90 PRO A C 1
ATOM 740 O O . PRO A 1 90 ? -2.976 -13.057 -6.951 1.00 96.81 90 PRO A O 1
ATOM 743 N N . ASP A 1 91 ? -3.700 -11.705 -5.289 1.00 94.56 91 ASP A N 1
ATOM 744 C CA . ASP A 1 91 ? -3.227 -12.511 -4.154 1.00 94.56 91 ASP A CA 1
ATOM 745 C C . ASP A 1 91 ? -4.390 -12.857 -3.210 1.00 94.56 91 ASP A C 1
ATOM 747 O O . ASP A 1 91 ? -4.451 -12.434 -2.059 1.00 94.56 91 ASP A O 1
ATOM 751 N N . LEU A 1 92 ? -5.334 -13.659 -3.713 1.00 93.12 92 LEU A N 1
ATOM 752 C CA . LEU A 1 92 ? -6.566 -14.019 -2.994 1.00 93.12 92 LEU A CA 1
ATOM 753 C C . LEU A 1 92 ? -6.319 -14.795 -1.689 1.00 93.12 92 LEU A C 1
ATOM 755 O O . LEU A 1 92 ? -7.209 -14.881 -0.847 1.00 93.12 92 LEU A O 1
ATOM 759 N N . ALA A 1 93 ? -5.134 -15.391 -1.536 1.00 93.44 93 ALA A N 1
ATOM 760 C CA . ALA A 1 93 ? -4.745 -16.093 -0.317 1.00 93.44 93 ALA A CA 1
ATOM 761 C C . ALA A 1 93 ? -4.356 -15.128 0.816 1.00 93.44 93 ALA A C 1
ATOM 763 O O . ALA A 1 93 ? -4.432 -15.511 1.981 1.00 93.44 93 ALA A O 1
ATOM 764 N N . HIS A 1 94 ? -3.965 -13.897 0.476 1.00 95.00 94 HIS A N 1
ATOM 765 C CA . HIS A 1 94 ? -3.510 -12.877 1.419 1.00 95.00 94 HIS A CA 1
ATOM 766 C C . HIS A 1 94 ? -4.245 -11.552 1.152 1.00 95.00 94 HIS A C 1
ATOM 768 O O . HIS A 1 94 ? -3.629 -10.568 0.720 1.00 95.00 94 HIS A O 1
ATOM 774 N N . PRO A 1 95 ? -5.573 -11.499 1.379 1.00 96.44 95 PRO A N 1
ATOM 775 C CA . PRO A 1 95 ? -6.389 -10.324 1.074 1.00 96.44 95 PRO A CA 1
ATOM 776 C C . PRO A 1 95 ? -5.905 -9.054 1.786 1.00 96.44 95 PRO A C 1
ATOM 778 O O . PRO A 1 95 ? -6.109 -7.952 1.288 1.00 96.44 95 PRO A O 1
ATOM 781 N N . GLU A 1 96 ? -5.217 -9.172 2.921 1.00 96.12 96 GLU A N 1
ATOM 782 C CA . GLU A 1 96 ? -4.638 -8.049 3.658 1.00 96.12 96 GLU A CA 1
ATOM 783 C C . GLU A 1 96 ? -3.504 -7.317 2.918 1.00 96.12 96 GLU A C 1
ATOM 785 O O . GLU A 1 96 ? -3.205 -6.162 3.229 1.00 96.12 96 GLU A O 1
ATOM 790 N N . ILE A 1 97 ? -2.879 -7.971 1.935 1.00 96.81 97 ILE A N 1
ATOM 791 C CA . ILE A 1 97 ? -1.802 -7.417 1.100 1.00 96.81 97 ILE A CA 1
ATOM 792 C C . ILE A 1 97 ? -2.114 -7.496 -0.402 1.00 96.81 97 ILE A C 1
ATOM 794 O O . ILE A 1 97 ? -1.249 -7.164 -1.216 1.00 96.81 97 ILE A O 1
ATOM 798 N N . ASP A 1 98 ? -3.338 -7.875 -0.785 1.00 97.75 98 ASP A N 1
ATOM 799 C CA . ASP A 1 98 ? -3.756 -8.027 -2.183 1.00 97.75 98 ASP A CA 1
ATOM 800 C C . ASP A 1 98 ? -3.947 -6.674 -2.889 1.00 97.75 98 ASP A C 1
ATOM 802 O O . ASP A 1 98 ? -5.047 -6.135 -3.027 1.00 97.75 98 ASP A O 1
ATOM 806 N N . CYS A 1 99 ? -2.837 -6.116 -3.366 1.00 97.75 99 CYS A N 1
ATOM 807 C CA . CYS A 1 99 ? -2.815 -4.853 -4.097 1.00 97.75 99 CYS A CA 1
ATOM 808 C C . CYS A 1 99 ? -3.703 -4.870 -5.349 1.00 97.75 99 CYS A C 1
ATOM 810 O O . CYS A 1 99 ? -4.314 -3.849 -5.657 1.00 97.75 99 CYS A O 1
ATOM 812 N N . PHE A 1 100 ? -3.806 -6.000 -6.056 1.00 98.06 100 PHE A N 1
ATOM 813 C CA . PHE A 1 100 ? -4.597 -6.075 -7.284 1.00 98.06 100 PHE A CA 1
ATOM 814 C C . PHE A 1 100 ? -6.079 -5.833 -6.999 1.00 98.06 100 PHE A C 1
ATOM 816 O O . PHE A 1 100 ? -6.700 -4.989 -7.651 1.00 98.06 100 PHE A O 1
ATOM 823 N N . THR A 1 101 ? -6.636 -6.552 -6.023 1.00 97.88 101 THR A N 1
ATOM 824 C CA . THR A 1 101 ? -8.066 -6.482 -5.704 1.00 97.88 101 THR A CA 1
ATOM 825 C C . THR A 1 101 ? -8.428 -5.105 -5.157 1.00 97.88 101 THR A C 1
ATOM 827 O O . THR A 1 101 ? -9.294 -4.434 -5.719 1.00 97.88 101 THR A O 1
ATOM 830 N N . HIS A 1 102 ? -7.687 -4.613 -4.157 1.00 98.31 102 HIS A N 1
ATOM 831 C CA . HIS A 1 102 ? -7.971 -3.309 -3.545 1.00 98.31 102 HIS A CA 1
ATOM 832 C C . HIS A 1 102 ? -7.788 -2.142 -4.518 1.00 98.31 102 HIS A C 1
ATOM 834 O O . HIS A 1 102 ? -8.595 -1.215 -4.523 1.00 98.31 102 HIS A O 1
ATOM 840 N N . MET A 1 103 ? -6.759 -2.176 -5.374 1.00 98.12 103 MET A N 1
ATOM 841 C CA . MET A 1 103 ? -6.583 -1.150 -6.406 1.00 98.12 103 MET A CA 1
ATOM 842 C C . MET A 1 103 ? -7.707 -1.206 -7.446 1.00 98.12 103 MET A C 1
ATOM 844 O O . MET A 1 103 ? -8.212 -0.162 -7.844 1.00 98.12 103 MET A O 1
ATOM 848 N N . SER A 1 104 ? -8.133 -2.398 -7.869 1.00 97.69 104 SER A N 1
ATOM 849 C CA . SER A 1 104 ? -9.229 -2.544 -8.838 1.00 97.69 104 SER A CA 1
ATOM 850 C C . SER A 1 104 ? -10.547 -1.988 -8.294 1.00 97.69 104 SER A C 1
ATOM 852 O O . SER A 1 104 ? -11.229 -1.225 -8.980 1.00 97.69 104 SER A O 1
ATOM 854 N N . GLU A 1 105 ? -10.892 -2.323 -7.049 1.00 97.75 105 GLU A N 1
ATOM 855 C CA . GLU A 1 105 ? -12.077 -1.791 -6.365 1.00 97.75 105 GLU A CA 1
ATOM 856 C C . GLU A 1 105 ? -12.017 -0.269 -6.236 1.00 97.75 105 GLU A C 1
ATOM 858 O O . GLU A 1 105 ? -12.991 0.426 -6.536 1.00 97.75 105 GLU A O 1
ATOM 863 N N . TRP A 1 106 ? -10.853 0.259 -5.859 1.00 98.00 106 TRP A N 1
ATOM 864 C CA . TRP A 1 106 ? -10.640 1.693 -5.747 1.00 98.00 106 TRP A CA 1
ATOM 865 C C . TRP A 1 106 ? -10.770 2.423 -7.087 1.00 98.00 106 TRP A C 1
ATOM 867 O O . TRP A 1 106 ? -11.469 3.430 -7.154 1.00 98.00 106 TRP A O 1
ATOM 877 N N . LEU A 1 107 ? -10.163 1.920 -8.165 1.00 97.25 107 LEU A N 1
ATOM 878 C CA . LEU A 1 107 ? -10.268 2.533 -9.494 1.00 97.25 107 LEU A CA 1
ATOM 879 C C . LEU A 1 107 ? -11.713 2.522 -10.010 1.00 97.25 107 LEU A C 1
ATOM 881 O O . LEU A 1 107 ? -12.174 3.512 -10.580 1.00 97.25 107 LEU A O 1
ATOM 885 N N . ASN A 1 108 ? -12.456 1.440 -9.767 1.00 97.06 108 ASN A N 1
ATOM 886 C CA . ASN A 1 108 ? -13.878 1.363 -10.106 1.00 97.06 108 ASN A CA 1
ATOM 887 C C . ASN A 1 108 ? -14.704 2.392 -9.324 1.00 97.06 108 ASN A C 1
ATOM 889 O O . ASN A 1 108 ? -15.512 3.114 -9.913 1.00 97.06 108 ASN A O 1
ATOM 893 N N . HIS A 1 109 ? -14.464 2.509 -8.016 1.00 97.06 109 HIS A N 1
ATOM 894 C CA . HIS A 1 109 ? -15.122 3.504 -7.170 1.00 97.06 109 HIS A CA 1
ATOM 895 C C . HIS A 1 109 ? -14.766 4.936 -7.586 1.00 97.06 109 HIS A C 1
ATOM 897 O O . HIS A 1 109 ? -15.645 5.786 -7.714 1.00 97.06 109 HIS A O 1
ATOM 903 N N . LEU A 1 110 ? -13.494 5.199 -7.886 1.00 96.00 110 LEU A N 1
ATOM 904 C CA . LEU A 1 110 ? -13.007 6.502 -8.331 1.00 96.00 110 LEU A CA 1
ATOM 905 C C . LEU A 1 110 ? -13.659 6.935 -9.653 1.00 96.00 110 LEU A C 1
ATOM 907 O O . LEU A 1 110 ? -14.106 8.076 -9.765 1.00 96.00 110 LEU A O 1
ATOM 911 N N . GLN A 1 111 ? -13.784 6.024 -10.624 1.00 96.12 111 GLN A N 1
ATOM 912 C CA . GLN A 1 111 ? -14.522 6.277 -11.870 1.00 96.12 111 GLN A CA 1
ATOM 913 C C . GLN A 1 111 ? -15.997 6.589 -11.608 1.00 96.12 111 GLN A C 1
ATOM 915 O O . GLN A 1 111 ? -16.545 7.524 -12.194 1.00 96.12 111 GLN A O 1
ATOM 920 N N . SER A 1 112 ? -16.635 5.847 -10.696 1.00 95.94 112 SER A N 1
ATOM 921 C CA . SER A 1 112 ? -18.025 6.106 -10.309 1.00 95.94 112 SER A CA 1
ATOM 922 C C . SER A 1 112 ? -18.200 7.489 -9.680 1.00 95.94 112 SER A C 1
ATOM 924 O O . SER A 1 112 ? -19.202 8.147 -9.946 1.00 95.94 112 SER A O 1
ATOM 926 N N . LEU A 1 113 ? -17.245 7.943 -8.862 1.00 94.50 113 LEU A N 1
ATOM 927 C CA . LEU A 1 113 ? -17.278 9.274 -8.249 1.00 94.50 113 LEU A CA 1
ATOM 928 C C . LEU A 1 113 ? -17.039 10.399 -9.264 1.00 94.50 113 LEU A C 1
ATOM 930 O O . LEU A 1 113 ? -17.639 11.465 -9.143 1.00 94.50 113 LEU A O 1
ATOM 934 N N . LEU A 1 114 ? -16.173 10.172 -10.255 1.00 94.44 114 LEU A N 1
ATOM 935 C CA . LEU A 1 114 ? -15.901 11.131 -11.329 1.00 94.44 114 LEU A CA 1
ATOM 936 C C . LEU A 1 114 ? -17.054 11.238 -12.337 1.00 94.44 114 LEU A C 1
ATOM 938 O O . LEU A 1 114 ? -17.163 12.250 -13.028 1.00 94.44 114 LEU A O 1
ATOM 942 N N . GLY A 1 115 ? -17.887 10.200 -12.459 1.00 95.44 115 GLY A N 1
ATOM 943 C CA . GLY A 1 115 ? -18.956 10.133 -13.461 1.00 95.44 115 GLY A CA 1
ATOM 944 C C . GLY A 1 115 ? -18.439 10.032 -14.902 1.00 95.44 115 GLY A C 1
ATOM 945 O O . GLY A 1 115 ? -19.194 10.257 -15.847 1.00 95.44 115 GLY A O 1
ATOM 946 N N . ARG A 1 116 ? -17.152 9.712 -15.080 1.00 95.38 116 ARG A N 1
ATOM 947 C CA . ARG A 1 116 ? -16.488 9.523 -16.373 1.00 95.38 116 ARG A CA 1
ATOM 948 C C . ARG A 1 116 ? -15.366 8.484 -16.259 1.00 95.38 116 ARG A C 1
ATOM 950 O O . ARG A 1 116 ? -14.871 8.258 -15.153 1.00 95.38 116 ARG A O 1
ATOM 957 N N . PRO A 1 117 ? -14.920 7.893 -17.381 1.00 94.62 117 PRO A N 1
ATOM 958 C CA . PRO A 1 117 ? -13.692 7.105 -17.404 1.00 94.62 117 PRO A CA 1
ATOM 959 C C . PRO A 1 117 ? -12.489 7.912 -16.898 1.00 94.62 117 PRO A C 1
ATOM 961 O O . PRO A 1 117 ? -1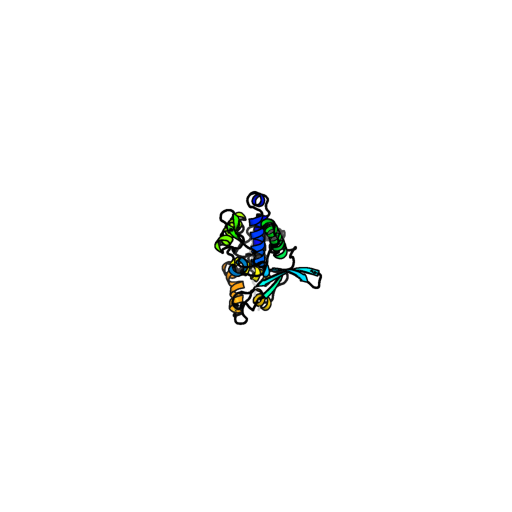2.438 9.136 -17.083 1.00 94.62 117 PRO A O 1
ATOM 964 N N . LEU A 1 118 ? -11.528 7.224 -16.276 1.00 94.38 118 LEU A N 1
ATOM 965 C CA . LEU A 1 118 ? -10.255 7.826 -15.876 1.00 94.38 118 LEU A CA 1
ATOM 966 C C . LEU A 1 118 ? -9.438 8.211 -17.113 1.00 94.38 118 LEU A C 1
ATOM 968 O O . LEU A 1 118 ? -9.321 7.439 -18.064 1.00 94.38 118 LEU A O 1
ATOM 972 N N . ASP A 1 119 ? -8.866 9.408 -17.077 1.00 94.88 119 ASP A N 1
ATOM 973 C CA . ASP A 1 119 ? -7.922 9.908 -18.068 1.00 94.88 119 ASP A CA 1
ATOM 974 C C . ASP A 1 119 ? -6.492 9.808 -17.526 1.00 94.88 119 ASP A C 1
ATOM 976 O O . ASP A 1 119 ? -6.263 9.812 -16.318 1.00 94.88 119 ASP A O 1
ATOM 980 N N . GLY A 1 120 ? -5.502 9.745 -18.416 1.00 93.44 120 GLY A N 1
ATOM 981 C CA . GLY A 1 120 ? -4.103 9.525 -18.054 1.00 93.44 120 GLY A CA 1
ATOM 982 C C . GLY A 1 120 ? -3.524 10.566 -17.086 1.00 93.44 120 GLY A C 1
ATOM 983 O O . GLY A 1 120 ? -2.590 10.251 -16.350 1.00 93.44 120 GLY A O 1
ATOM 984 N N . GLY A 1 121 ? -4.068 11.788 -17.071 1.00 94.75 121 GLY A N 1
ATOM 985 C CA . GLY A 1 121 ? -3.668 12.855 -16.150 1.00 94.75 121 GLY A CA 1
ATOM 986 C C . GLY A 1 121 ? -4.301 12.782 -14.756 1.00 94.75 121 GLY A C 1
ATOM 987 O O . GLY A 1 121 ? -3.863 13.514 -13.866 1.00 94.75 121 GLY A O 1
ATOM 988 N N . ASP A 1 122 ? -5.302 11.925 -14.544 1.00 96.00 122 ASP A N 1
ATOM 989 C CA . ASP A 1 122 ? -5.982 11.816 -13.256 1.00 96.00 122 ASP A CA 1
ATOM 990 C C . ASP A 1 122 ? -5.067 11.183 -12.209 1.00 96.00 122 ASP A C 1
ATOM 992 O O . ASP A 1 122 ? -4.455 10.137 -12.433 1.00 96.00 122 ASP A O 1
ATOM 996 N N . PHE A 1 123 ? -5.000 11.801 -11.030 1.00 96.19 123 PHE A N 1
ATOM 997 C CA . PHE A 1 123 ? -4.330 11.203 -9.882 1.00 96.19 123 PHE A CA 1
ATOM 998 C C . PHE A 1 123 ? -5.127 10.004 -9.377 1.00 96.19 123 PHE A C 1
ATOM 1000 O O . PHE A 1 123 ? -6.324 10.112 -9.114 1.00 96.19 123 PHE A O 1
ATOM 1007 N N . ILE A 1 124 ? -4.441 8.879 -9.174 1.00 95.94 124 ILE A N 1
ATOM 1008 C CA . ILE A 1 124 ? -5.049 7.673 -8.594 1.00 95.94 124 ILE A CA 1
ATOM 1009 C C . ILE A 1 124 ? -5.410 7.910 -7.132 1.00 95.94 124 ILE A C 1
ATOM 1011 O O . ILE A 1 124 ? -6.396 7.372 -6.649 1.00 95.94 124 ILE A O 1
ATOM 1015 N N . PHE A 1 125 ? -4.653 8.759 -6.442 1.00 95.75 125 PHE A N 1
ATOM 1016 C CA . PHE A 1 125 ? -4.896 9.143 -5.056 1.00 95.75 125 PHE A CA 1
ATOM 1017 C C . PHE A 1 125 ? -5.110 10.664 -4.960 1.00 95.75 125 PHE A C 1
ATOM 1019 O O . PHE A 1 125 ? -4.172 11.396 -4.617 1.00 95.75 125 PHE A O 1
ATOM 1026 N N . PRO A 1 126 ? -6.317 11.162 -5.311 1.00 95.38 126 PRO A N 1
ATOM 1027 C CA . PRO A 1 126 ? -6.641 12.581 -5.225 1.00 95.38 126 PRO A CA 1
ATOM 1028 C C . PRO A 1 126 ? -6.576 13.095 -3.788 1.00 95.38 126 PRO A C 1
ATOM 1030 O O . PRO A 1 126 ? -6.739 12.336 -2.832 1.00 95.38 126 PRO A O 1
ATOM 1033 N N . GLY A 1 127 ? -6.396 14.404 -3.625 1.00 93.25 127 GLY A N 1
ATOM 1034 C CA . GLY A 1 127 ? -6.349 15.014 -2.301 1.00 93.25 127 GLY A CA 1
ATOM 1035 C C . GLY A 1 127 ? -7.617 14.803 -1.484 1.00 93.25 127 GLY A C 1
ATOM 1036 O O . GLY A 1 127 ? -8.723 14.879 -2.003 1.00 93.25 127 GLY A O 1
ATOM 1037 N N . ILE A 1 128 ? -7.464 14.573 -0.182 1.00 87.00 128 ILE A N 1
ATOM 1038 C CA . ILE A 1 128 ? -8.588 14.443 0.749 1.00 87.00 128 ILE A CA 1
ATOM 1039 C C . ILE A 1 128 ? -8.785 15.793 1.447 1.00 87.00 128 ILE A C 1
ATOM 1041 O O . ILE A 1 128 ? -7.873 16.319 2.088 1.00 87.00 128 ILE A O 1
ATOM 1045 N N . ALA A 1 129 ? -9.959 16.400 1.282 1.00 82.50 129 ALA A N 1
ATOM 1046 C CA . ALA A 1 129 ? -10.338 17.605 2.011 1.00 82.50 129 ALA A CA 1
ATOM 1047 C C . ALA A 1 129 ? -10.652 17.282 3.482 1.00 82.50 129 ALA A C 1
ATOM 1049 O O . ALA A 1 129 ? -11.004 16.155 3.816 1.00 82.50 129 ALA A O 1
ATOM 1050 N N . SER A 1 130 ? -10.634 18.293 4.355 1.00 73.62 130 SER A N 1
ATOM 1051 C CA . SER A 1 130 ? -11.042 18.145 5.765 1.00 73.62 130 SER A CA 1
ATOM 1052 C C . SER A 1 130 ? -12.481 17.644 5.937 1.00 73.62 130 SER A C 1
ATOM 1054 O O . SER A 1 130 ? -12.827 17.091 6.972 1.00 73.62 130 SER A O 1
ATOM 1056 N N . THR A 1 131 ? -13.319 17.811 4.913 1.00 74.00 131 THR A N 1
ATOM 1057 C CA . THR A 1 131 ? -14.695 17.305 4.860 1.00 74.00 131 THR A CA 1
ATOM 1058 C C . THR A 1 131 ? -14.793 15.832 4.444 1.00 74.00 131 THR A C 1
ATOM 1060 O O . THR A 1 131 ? -15.900 15.332 4.279 1.00 74.00 131 THR A O 1
ATOM 1063 N N . GLY A 1 132 ? -13.667 15.153 4.193 1.00 72.75 132 GLY A N 1
ATOM 1064 C CA . GLY A 1 132 ? -13.611 13.782 3.668 1.00 72.75 132 GLY A CA 1
ATOM 1065 C C . GLY A 1 132 ? -13.831 13.672 2.154 1.00 72.75 132 GLY A C 1
ATOM 1066 O O . GLY A 1 132 ? -13.660 12.600 1.582 1.00 72.75 132 GLY A O 1
ATOM 1067 N N . LYS A 1 133 ? -14.170 14.775 1.473 1.00 84.75 133 LYS A N 1
ATOM 1068 C CA . LYS A 1 133 ? -14.371 14.790 0.016 1.00 84.75 133 LYS A CA 1
ATOM 1069 C C . LYS A 1 133 ? -13.046 14.769 -0.741 1.00 84.75 133 LYS A C 1
ATOM 1071 O O . LYS A 1 133 ? -12.084 15.423 -0.337 1.00 84.75 133 LYS A O 1
ATOM 1076 N N . LEU A 1 134 ? -13.034 14.086 -1.883 1.00 92.00 134 LEU A N 1
ATOM 1077 C CA . LEU A 1 134 ? -11.893 14.082 -2.795 1.00 92.00 134 LEU A CA 1
ATOM 1078 C C . LEU A 1 134 ? -11.782 15.411 -3.555 1.00 92.00 134 LEU A C 1
ATOM 1080 O O . LEU A 1 134 ? -12.777 15.984 -4.000 1.00 92.00 134 LEU A O 1
ATOM 1084 N N . LYS A 1 135 ? -10.547 15.869 -3.732 1.00 93.12 135 LYS A N 1
ATOM 1085 C CA . LYS A 1 135 ? -10.135 16.999 -4.560 1.00 93.12 135 LYS A CA 1
ATOM 1086 C C . LYS A 1 135 ? -9.511 16.452 -5.835 1.00 93.12 135 LYS A C 1
ATOM 1088 O O . LYS A 1 135 ? -8.325 16.129 -5.875 1.00 93.12 135 LYS A O 1
ATOM 1093 N N . PHE A 1 136 ? -10.329 16.302 -6.868 1.00 93.19 136 PHE A N 1
ATOM 1094 C CA . PHE A 1 136 ? -9.859 15.833 -8.168 1.00 93.19 136 PHE A CA 1
ATOM 1095 C C . PHE A 1 136 ? -8.884 16.837 -8.798 1.00 93.19 136 PHE A C 1
ATOM 1097 O O . PHE A 1 136 ? -9.030 18.044 -8.624 1.00 93.19 136 PHE A O 1
ATOM 1104 N N . GLY A 1 137 ? -7.889 16.330 -9.528 1.00 90.62 137 GLY A N 1
ATOM 1105 C CA . GLY A 1 137 ? -6.856 17.146 -10.179 1.00 90.62 137 GLY A CA 1
ATOM 1106 C C . GLY A 1 137 ? -5.689 17.563 -9.278 1.00 90.62 137 GLY A C 1
ATOM 1107 O O . GLY A 1 137 ? -4.681 18.042 -9.790 1.00 90.62 137 GLY A O 1
ATOM 1108 N N . GLU A 1 138 ? -5.773 17.328 -7.966 1.00 92.31 138 GLU A N 1
ATOM 1109 C CA . GLU A 1 138 ? -4.679 17.563 -7.019 1.00 92.31 138 GLU A CA 1
ATOM 1110 C C . GLU A 1 138 ? -4.229 16.237 -6.390 1.00 92.31 138 GLU A C 1
ATOM 1112 O O . GLU A 1 138 ? -5.081 15.433 -5.997 1.00 92.31 138 GLU A O 1
ATOM 1117 N N . PRO A 1 139 ? -2.914 15.987 -6.251 1.00 91.75 139 PRO A N 1
ATOM 1118 C CA . PRO A 1 139 ? -2.434 14.823 -5.521 1.00 91.75 139 PRO A CA 1
ATOM 1119 C C . PRO A 1 139 ? -2.741 14.972 -4.030 1.00 91.75 139 PRO A C 1
ATOM 1121 O O . PRO A 1 139 ? -2.779 16.083 -3.489 1.00 91.75 139 PRO A O 1
ATOM 1124 N N . THR A 1 140 ? -2.886 13.853 -3.322 1.00 91.25 140 THR A N 1
ATOM 1125 C CA . THR A 1 140 ? -2.921 13.914 -1.859 1.00 91.25 140 THR A CA 1
ATOM 1126 C C . THR A 1 140 ? -1.630 14.473 -1.276 1.00 91.25 140 THR A C 1
ATOM 1128 O O . THR A 1 140 ? -0.524 14.226 -1.759 1.00 91.25 140 THR A O 1
ATOM 1131 N N . SER A 1 141 ? -1.761 15.219 -0.183 1.00 89.25 141 SER A N 1
ATOM 1132 C CA . SER A 1 141 ? -0.608 15.630 0.604 1.00 89.25 141 SER A CA 1
ATOM 1133 C C . SER A 1 141 ? -0.130 14.473 1.483 1.00 89.25 141 SER A C 1
ATOM 1135 O O . SER A 1 141 ? -0.886 13.555 1.816 1.00 89.25 141 SER A O 1
ATOM 1137 N N . ARG A 1 142 ? 1.141 14.535 1.900 1.00 86.56 142 ARG A N 1
ATOM 1138 C CA . ARG A 1 142 ? 1.690 13.604 2.897 1.00 86.56 142 ARG A CA 1
ATOM 1139 C C . ARG A 1 142 ? 0.882 13.645 4.192 1.00 86.56 142 ARG A C 1
ATOM 1141 O O . ARG A 1 142 ? 0.463 12.599 4.662 1.00 86.56 142 ARG A O 1
ATOM 1148 N N . SER A 1 143 ? 0.637 14.845 4.712 1.00 86.31 143 SER A N 1
ATOM 1149 C CA . SER A 1 143 ? -0.108 15.036 5.956 1.00 86.31 143 SER A CA 1
ATOM 1150 C C . SER A 1 143 ? -1.557 14.563 5.854 1.00 86.31 143 SER A C 1
ATOM 1152 O O . SER A 1 143 ? -2.082 14.034 6.823 1.00 86.31 143 SER A O 1
ATOM 1154 N N . GLY A 1 144 ? -2.194 14.707 4.686 1.00 87.75 144 GLY A N 1
ATOM 1155 C CA . GLY A 1 144 ? -3.562 14.239 4.467 1.00 87.75 144 GLY A CA 1
ATOM 1156 C C . GLY A 1 144 ? -3.674 12.720 4.577 1.00 87.75 144 GLY A C 1
ATOM 1157 O O . GLY A 1 144 ? -4.566 12.219 5.255 1.00 87.75 144 GLY A O 1
ATOM 1158 N N . PHE A 1 145 ? -2.735 11.986 3.971 1.00 90.62 145 PHE A N 1
ATOM 1159 C CA . PHE A 1 145 ? -2.707 10.532 4.118 1.00 90.62 145 PHE A CA 1
ATOM 1160 C C . PHE A 1 145 ? -2.263 10.094 5.520 1.00 90.62 145 PHE A C 1
ATOM 1162 O O . PHE A 1 145 ? -2.860 9.180 6.075 1.00 90.62 145 PHE A O 1
ATOM 1169 N N . GLU A 1 146 ? -1.244 10.735 6.101 1.00 90.88 146 GLU A N 1
ATOM 1170 C CA . GLU A 1 146 ? -0.776 10.406 7.456 1.00 90.88 146 GLU A CA 1
ATOM 1171 C C . GLU A 1 146 ? -1.890 10.594 8.492 1.00 90.88 146 GLU A C 1
ATOM 1173 O O . GLU A 1 146 ? -2.103 9.695 9.291 1.00 90.88 146 GLU A O 1
ATOM 1178 N N . SER A 1 147 ? -2.685 11.664 8.398 1.00 90.75 147 SER A N 1
ATOM 1179 C CA . SER A 1 147 ? -3.854 11.857 9.266 1.00 90.75 147 SER A CA 1
ATOM 1180 C C . SER A 1 147 ? -4.906 10.758 9.091 1.00 90.75 147 SER A C 1
ATOM 1182 O O . SER A 1 147 ? -5.426 10.257 10.080 1.00 90.75 147 SER A O 1
ATOM 1184 N N . LEU A 1 148 ? -5.216 10.358 7.850 1.00 92.56 148 LEU A N 1
ATOM 1185 C CA . LEU A 1 148 ? -6.147 9.251 7.602 1.00 92.56 148 LEU A CA 1
ATOM 1186 C C . LEU A 1 148 ? -5.617 7.930 8.177 1.00 92.56 148 LEU A C 1
ATOM 1188 O O . LEU A 1 148 ? -6.384 7.119 8.690 1.00 92.56 148 LEU A O 1
ATOM 1192 N N . MET A 1 149 ? -4.314 7.700 8.048 1.00 94.00 149 MET A N 1
ATOM 1193 C CA . MET A 1 149 ? -3.657 6.510 8.564 1.00 94.00 149 MET A CA 1
ATOM 1194 C C . MET A 1 149 ? -3.660 6.486 10.089 1.00 94.00 149 MET A C 1
ATOM 1196 O O . MET A 1 149 ? -3.958 5.434 10.641 1.00 94.00 149 MET A O 1
ATOM 1200 N N . ASP A 1 150 ? -3.375 7.607 10.748 1.00 93.50 150 ASP A N 1
ATOM 1201 C CA . ASP A 1 150 ? -3.395 7.711 12.207 1.00 93.50 150 ASP A CA 1
ATOM 1202 C C . ASP A 1 150 ? -4.804 7.406 12.749 1.00 93.50 150 ASP A C 1
ATOM 1204 O O . ASP A 1 150 ? -4.941 6.517 13.586 1.00 93.50 150 ASP A O 1
ATOM 1208 N N . ASP A 1 151 ? -5.859 8.000 12.167 1.00 93.19 151 ASP A N 1
ATOM 1209 C CA . ASP A 1 151 ? -7.261 7.709 12.526 1.00 93.19 151 ASP A CA 1
ATOM 1210 C C . ASP A 1 151 ? -7.585 6.201 12.454 1.00 93.19 151 ASP A C 1
ATOM 1212 O O . ASP A 1 151 ? -8.237 5.633 13.333 1.00 93.19 151 ASP A O 1
ATOM 1216 N N . ILE A 1 152 ? -7.159 5.540 11.372 1.00 95.50 152 ILE A N 1
ATOM 1217 C CA . ILE A 1 152 ? -7.448 4.120 11.124 1.00 95.50 152 ILE A CA 1
ATOM 1218 C C . ILE A 1 152 ? -6.613 3.218 12.036 1.00 95.50 152 ILE A C 1
ATOM 1220 O O . ILE A 1 152 ? -7.117 2.218 12.547 1.00 95.50 152 ILE A O 1
ATOM 1224 N N . VAL A 1 153 ? -5.339 3.550 12.239 1.00 94.94 153 VAL A N 1
ATOM 1225 C CA . VAL A 1 153 ? -4.435 2.795 13.112 1.00 94.94 153 VAL A CA 1
ATOM 1226 C C . VAL A 1 153 ? -4.929 2.855 14.554 1.00 94.94 153 VAL A C 1
ATOM 1228 O O . VAL A 1 153 ? -5.023 1.802 15.188 1.00 94.94 153 VAL A O 1
ATOM 1231 N N . ASP A 1 154 ? -5.320 4.036 15.029 1.00 93.81 154 ASP A N 1
ATOM 1232 C CA . ASP A 1 154 ? -5.872 4.223 16.370 1.00 93.81 154 ASP A CA 1
ATOM 1233 C C . ASP A 1 154 ? -7.200 3.475 16.530 1.00 93.81 154 ASP A C 1
ATOM 1235 O O . ASP A 1 154 ? -7.356 2.698 17.474 1.00 93.81 154 ASP A O 1
ATOM 1239 N N . GLY A 1 155 ? -8.122 3.619 15.569 1.00 94.06 155 GLY A N 1
ATOM 1240 C CA . GLY A 1 155 ? -9.416 2.930 15.590 1.00 94.06 155 GLY A CA 1
ATOM 1241 C C . GLY A 1 155 ? -9.303 1.402 15.545 1.00 94.06 155 GLY A C 1
ATOM 1242 O O . GLY A 1 155 ? -10.019 0.703 16.258 1.00 94.06 155 GLY A O 1
ATOM 1243 N N . SER A 1 156 ? -8.354 0.867 14.771 1.00 95.06 156 SER A N 1
ATOM 1244 C CA . SER A 1 156 ? -8.122 -0.583 14.682 1.00 95.06 156 SER A CA 1
ATOM 1245 C C . SER A 1 156 ? -7.498 -1.189 15.942 1.00 95.06 156 SER A C 1
ATOM 1247 O O . SER A 1 156 ? -7.517 -2.407 16.119 1.00 95.06 156 SER A O 1
ATOM 1249 N N . GLY A 1 157 ? -6.877 -0.369 16.798 1.00 93.62 157 GLY A N 1
ATOM 1250 C CA . GLY A 1 157 ? -6.143 -0.847 17.966 1.00 93.62 157 GLY A CA 1
ATOM 1251 C C . GLY A 1 157 ? -4.930 -1.725 17.629 1.00 93.62 157 GLY A C 1
ATOM 1252 O O . GLY A 1 157 ? -4.423 -2.414 18.512 1.00 93.62 157 GLY A O 1
ATOM 1253 N N . VAL A 1 158 ? -4.429 -1.710 16.387 1.00 91.19 158 VAL A N 1
ATOM 1254 C CA . VAL A 1 158 ? -3.300 -2.555 15.940 1.00 91.19 158 VAL A CA 1
ATOM 1255 C C . VAL A 1 158 ? -2.005 -2.304 16.732 1.00 91.19 158 VAL A C 1
ATOM 1257 O O . VAL A 1 158 ? -1.157 -3.190 16.850 1.00 91.19 158 VAL A O 1
ATOM 1260 N N . LEU A 1 159 ? -1.862 -1.108 17.312 1.00 88.31 159 LEU A N 1
ATOM 1261 C CA . LEU A 1 159 ? -0.742 -0.728 18.178 1.00 88.31 159 LEU A CA 1
ATOM 1262 C C . LEU A 1 159 ? -1.008 -0.963 19.673 1.00 88.31 159 LEU A C 1
ATOM 1264 O O . LEU A 1 159 ? -0.158 -0.637 20.499 1.00 88.31 159 LEU A O 1
ATOM 1268 N N . LYS A 1 160 ? -2.154 -1.534 20.062 1.00 86.94 160 LYS A N 1
ATOM 1269 C CA . LYS A 1 160 ? -2.472 -1.786 21.473 1.00 86.94 160 LYS A CA 1
ATOM 1270 C C . LYS A 1 160 ? -1.411 -2.699 22.096 1.00 86.94 160 LYS A C 1
ATOM 1272 O O . LYS A 1 160 ? -1.212 -3.827 21.656 1.00 86.94 160 LYS A O 1
ATOM 1277 N N . GLY A 1 161 ? -0.729 -2.195 23.126 1.00 77.62 161 GLY A N 1
ATOM 1278 C CA . GLY A 1 161 ? 0.364 -2.903 23.799 1.00 77.62 161 GLY A CA 1
ATOM 1279 C C . GLY A 1 161 ? 1.722 -2.834 23.087 1.00 77.62 161 GLY A C 1
ATOM 1280 O O . GLY A 1 161 ? 2.640 -3.529 23.509 1.00 77.62 161 GLY A O 1
ATOM 1281 N N . ARG A 1 162 ? 1.874 -2.012 22.038 1.00 79.31 162 ARG A N 1
ATOM 1282 C CA . ARG A 1 162 ? 3.148 -1.773 21.341 1.00 79.31 162 ARG A CA 1
ATOM 1283 C C . ARG A 1 162 ? 3.628 -0.343 21.564 1.00 79.31 162 ARG A C 1
ATOM 1285 O O . ARG A 1 162 ? 2.836 0.596 21.544 1.00 79.31 162 ARG A O 1
ATOM 1292 N N . ASN A 1 163 ? 4.939 -0.170 21.700 1.00 74.94 163 ASN A N 1
ATOM 1293 C CA . ASN A 1 163 ? 5.559 1.152 21.727 1.00 74.94 163 ASN A CA 1
ATOM 1294 C C . ASN A 1 163 ? 5.891 1.607 20.300 1.00 74.94 163 ASN A C 1
ATOM 1296 O O . ASN A 1 163 ? 6.521 0.874 19.541 1.00 74.94 163 ASN A O 1
ATOM 1300 N N . GLY A 1 164 ? 5.516 2.837 19.945 1.00 80.31 164 GLY A N 1
ATOM 1301 C CA . GLY A 1 164 ? 5.873 3.462 18.670 1.00 80.31 164 GLY A CA 1
ATOM 1302 C C . GLY A 1 164 ? 4.667 3.944 17.871 1.00 80.31 164 GLY A C 1
ATOM 1303 O O . GLY A 1 164 ? 3.553 4.014 18.378 1.00 80.31 164 GLY A O 1
ATOM 1304 N N . LYS A 1 165 ? 4.910 4.307 16.609 1.00 86.12 165 LYS A N 1
ATOM 1305 C CA . LYS A 1 165 ? 3.875 4.748 15.669 1.00 86.12 165 LYS A CA 1
ATOM 1306 C C . LYS A 1 165 ? 4.128 4.176 14.288 1.00 86.12 165 LYS A C 1
ATOM 1308 O O . LYS A 1 165 ? 5.283 4.025 13.879 1.00 86.12 165 LYS A O 1
ATOM 1313 N N . PHE A 1 166 ? 3.059 3.905 13.549 1.00 89.25 166 PHE A N 1
ATOM 1314 C CA . PHE A 1 166 ? 3.200 3.609 12.134 1.00 89.25 166 PHE A CA 1
ATOM 1315 C C . PHE A 1 166 ? 3.404 4.891 11.335 1.00 89.25 166 PHE A C 1
ATOM 1317 O O . PHE A 1 166 ? 2.913 5.962 11.665 1.00 89.25 166 PHE A O 1
ATOM 1324 N N . THR A 1 167 ? 4.205 4.778 10.285 1.00 89.62 167 THR A N 1
ATOM 1325 C CA . THR A 1 167 ? 4.417 5.835 9.299 1.00 89.62 167 THR A CA 1
ATOM 1326 C C . THR A 1 167 ? 4.293 5.221 7.914 1.00 89.62 167 THR A C 1
ATOM 1328 O O . THR A 1 167 ? 4.393 4.003 7.752 1.00 89.62 167 THR A O 1
ATOM 1331 N N . THR A 1 168 ? 4.179 6.050 6.880 1.00 89.06 168 THR A N 1
ATOM 1332 C CA . THR A 1 168 ? 4.189 5.580 5.482 1.00 89.06 168 THR A CA 1
ATOM 1333 C C . THR A 1 168 ? 5.431 4.742 5.139 1.00 89.06 168 THR A C 1
ATOM 1335 O O . THR A 1 168 ? 5.386 3.856 4.285 1.00 89.06 168 THR A O 1
ATOM 1338 N N . HIS A 1 169 ? 6.544 4.959 5.847 1.00 88.44 169 HIS A N 1
ATOM 1339 C CA . HIS A 1 169 ? 7.771 4.170 5.715 1.00 88.44 169 HIS A CA 1
ATOM 1340 C C . HIS A 1 169 ? 7.616 2.714 6.183 1.00 88.44 169 HIS A C 1
ATOM 1342 O O . HIS A 1 169 ? 8.302 1.826 5.670 1.00 88.44 169 HIS A O 1
ATOM 1348 N N . CYS A 1 170 ? 6.694 2.447 7.112 1.00 90.94 170 CYS A N 1
ATOM 1349 C CA . CYS A 1 170 ? 6.447 1.115 7.657 1.00 90.94 170 CYS A CA 1
ATOM 1350 C C . CYS A 1 170 ? 5.882 0.142 6.614 1.00 90.94 170 CYS A C 1
ATOM 1352 O O . CYS A 1 170 ? 6.211 -1.040 6.694 1.00 90.94 170 CYS A O 1
ATOM 1354 N N . PHE A 1 171 ? 5.101 0.610 5.628 1.00 93.00 171 PHE A N 1
ATOM 1355 C CA . PHE A 1 171 ? 4.631 -0.233 4.516 1.00 93.00 171 PHE A CA 1
ATOM 1356 C C . PHE A 1 171 ? 5.802 -0.705 3.657 1.00 93.00 171 PHE A C 1
ATOM 1358 O O . PHE A 1 171 ? 5.963 -1.896 3.402 1.00 93.00 171 PHE A O 1
ATOM 1365 N N . ARG A 1 172 ? 6.665 0.239 3.260 1.00 91.38 172 ARG A N 1
ATOM 1366 C CA . ARG A 1 172 ? 7.839 -0.035 2.429 1.00 91.38 172 ARG A CA 1
ATOM 1367 C C . ARG A 1 172 ? 8.774 -1.034 3.100 1.00 91.38 172 ARG A C 1
ATOM 1369 O O . ARG A 1 172 ? 9.205 -1.995 2.467 1.00 91.38 172 ARG A O 1
ATOM 1376 N N . ARG A 1 173 ? 9.122 -0.778 4.362 1.00 90.56 173 ARG A N 1
ATOM 1377 C CA . ARG A 1 173 ? 10.034 -1.649 5.103 1.00 90.56 173 ARG A CA 1
ATOM 1378 C C . ARG A 1 173 ? 9.396 -3.004 5.388 1.00 90.56 173 ARG A C 1
ATOM 1380 O O . ARG A 1 173 ? 10.023 -4.021 5.124 1.00 90.56 173 ARG A O 1
ATOM 1387 N N . GLY A 1 174 ? 8.142 -3.002 5.829 1.00 91.81 174 GLY A N 1
ATOM 1388 C CA . GLY A 1 174 ? 7.369 -4.205 6.101 1.00 91.81 174 GLY A CA 1
ATOM 1389 C C . GLY A 1 174 ? 7.256 -5.142 4.906 1.00 91.81 174 GLY A C 1
ATOM 1390 O O . GLY A 1 174 ? 7.541 -6.329 5.026 1.00 91.81 174 GLY A O 1
ATOM 1391 N N . GLY A 1 175 ? 6.929 -4.602 3.730 1.00 94.06 175 GLY A N 1
ATOM 1392 C CA . GLY A 1 175 ? 6.875 -5.380 2.496 1.00 94.06 175 GLY A CA 1
ATOM 1393 C C . GLY A 1 175 ? 8.235 -5.957 2.101 1.00 94.06 175 GLY A C 1
ATOM 1394 O O . GLY A 1 175 ? 8.316 -7.109 1.668 1.00 94.06 175 GLY A O 1
ATOM 1395 N N . ALA A 1 176 ? 9.308 -5.178 2.281 1.00 92.88 176 ALA A N 1
ATOM 1396 C CA . ALA A 1 176 ? 10.668 -5.625 1.999 1.00 92.88 176 ALA A CA 1
ATOM 1397 C C . ALA A 1 176 ? 11.097 -6.767 2.927 1.00 92.88 176 ALA A C 1
ATOM 1399 O O . ALA A 1 176 ? 11.605 -7.780 2.448 1.00 92.88 176 ALA A O 1
ATOM 1400 N N . GLN A 1 177 ? 10.844 -6.636 4.230 1.00 91.75 177 GLN A N 1
ATOM 1401 C CA . GLN A 1 177 ? 11.142 -7.681 5.205 1.00 91.75 177 GLN A CA 1
ATOM 1402 C C . GLN A 1 177 ? 10.274 -8.920 4.977 1.00 91.75 177 GLN A C 1
ATOM 1404 O O . GLN A 1 177 ? 10.806 -10.021 4.939 1.00 91.75 177 GLN A O 1
ATOM 1409 N N . TYR A 1 178 ? 8.972 -8.762 4.715 1.00 92.62 178 TYR A N 1
ATOM 1410 C CA . TYR A 1 178 ? 8.081 -9.881 4.402 1.00 92.62 178 TYR A CA 1
ATOM 1411 C C . TYR A 1 178 ? 8.599 -10.712 3.229 1.00 92.62 178 TYR A C 1
ATOM 1413 O O . TYR A 1 178 ? 8.817 -11.911 3.385 1.00 92.62 178 TYR A O 1
ATOM 1421 N N . ARG A 1 179 ? 8.893 -10.097 2.076 1.00 94.06 179 ARG A N 1
ATOM 1422 C CA . ARG A 1 179 ? 9.427 -10.849 0.926 1.00 94.06 179 ARG A CA 1
ATOM 1423 C C . ARG A 1 179 ? 10.819 -11.427 1.175 1.00 94.06 179 ARG A C 1
ATOM 1425 O O . ARG A 1 179 ? 11.164 -12.413 0.533 1.00 94.06 179 ARG A O 1
ATOM 1432 N N . PHE A 1 180 ? 11.618 -10.829 2.055 1.00 91.62 180 PHE A N 1
ATOM 1433 C CA . PHE A 1 180 ? 12.966 -11.309 2.353 1.00 91.62 180 PHE A CA 1
ATOM 1434 C C . PHE A 1 180 ? 12.998 -12.431 3.404 1.00 91.62 180 PHE A C 1
ATOM 1436 O O . PHE A 1 180 ? 13.847 -13.310 3.294 1.00 91.62 180 PHE A O 1
ATOM 1443 N N . MET A 1 181 ? 12.085 -12.426 4.383 1.00 89.06 181 MET A N 1
ATOM 1444 C CA . MET A 1 181 ? 12.183 -13.252 5.600 1.00 89.06 181 MET A CA 1
ATOM 1445 C C . MET A 1 181 ? 10.984 -14.171 5.856 1.00 89.06 181 MET A C 1
ATOM 1447 O O . MET A 1 181 ? 11.184 -15.262 6.376 1.00 89.06 181 MET A O 1
ATOM 1451 N N . TRP A 1 182 ? 9.758 -13.770 5.498 1.00 89.19 182 TRP A N 1
ATOM 1452 C CA . TRP A 1 182 ? 8.537 -14.447 5.979 1.00 89.19 182 TRP A CA 1
ATOM 1453 C C . TRP A 1 182 ? 7.569 -14.908 4.887 1.00 89.19 182 TRP A C 1
ATOM 1455 O O . TRP A 1 182 ? 6.631 -15.650 5.164 1.00 89.19 182 TRP A O 1
ATOM 1465 N N . ALA A 1 183 ? 7.746 -14.470 3.642 1.00 89.94 183 ALA A N 1
ATOM 1466 C CA . ALA A 1 183 ? 6.887 -14.901 2.549 1.00 89.94 183 ALA A CA 1
ATOM 1467 C C . ALA A 1 183 ? 7.076 -16.404 2.268 1.00 89.94 183 ALA A C 1
ATOM 1469 O O . ALA A 1 183 ? 8.210 -16.884 2.314 1.00 89.94 183 ALA A O 1
ATOM 1470 N N . PRO A 1 184 ? 6.027 -17.132 1.832 1.00 89.06 184 PRO A N 1
ATOM 1471 C CA . PRO A 1 184 ? 6.151 -18.546 1.452 1.00 89.06 184 PRO A CA 1
ATOM 1472 C C . PRO A 1 184 ? 7.250 -18.798 0.411 1.00 89.06 184 PRO A C 1
ATOM 1474 O O . PRO A 1 184 ? 7.880 -19.852 0.377 1.00 89.06 184 PRO A O 1
ATOM 1477 N N . ARG A 1 185 ? 7.499 -17.797 -0.443 1.00 89.19 185 ARG A N 1
ATOM 1478 C CA . ARG A 1 185 ? 8.623 -17.764 -1.373 1.00 89.19 185 ARG A CA 1
ATOM 1479 C C . ARG A 1 185 ? 9.486 -16.537 -1.112 1.00 89.19 185 ARG A C 1
ATOM 1481 O O . ARG A 1 185 ? 9.152 -15.433 -1.552 1.00 89.19 185 ARG A O 1
ATOM 1488 N N . LEU A 1 186 ? 10.617 -16.766 -0.455 1.00 92.88 186 LEU A N 1
ATOM 1489 C CA . LEU A 1 186 ? 11.592 -15.729 -0.145 1.00 92.88 186 LEU A CA 1
ATOM 1490 C C . LEU A 1 186 ? 12.279 -15.197 -1.403 1.00 92.88 186 LEU A C 1
ATOM 1492 O O . LEU A 1 186 ? 12.531 -15.912 -2.379 1.00 92.88 186 LEU A O 1
ATOM 1496 N N . TRP A 1 187 ? 12.587 -13.909 -1.378 1.00 92.56 187 TRP A N 1
ATOM 1497 C CA . TRP A 1 187 ? 13.288 -13.222 -2.446 1.00 92.56 187 TRP A CA 1
ATOM 1498 C C . TRP A 1 187 ? 14.777 -13.146 -2.151 1.00 92.56 187 TRP A C 1
ATOM 1500 O O . TRP A 1 187 ? 15.203 -12.785 -1.058 1.00 92.56 187 TRP A O 1
ATOM 1510 N N . SER A 1 188 ? 15.590 -13.407 -3.175 1.00 91.12 188 SER A N 1
ATOM 1511 C CA . SER A 1 188 ? 17.023 -13.133 -3.088 1.00 91.12 188 SER A CA 1
ATOM 1512 C C . SER A 1 188 ? 17.276 -11.645 -2.835 1.00 91.12 188 SER A C 1
ATOM 1514 O O . SER A 1 188 ? 16.519 -10.782 -3.290 1.00 91.12 188 SER A O 1
ATOM 1516 N N . LEU A 1 189 ? 18.412 -11.319 -2.216 1.00 88.38 189 LEU A N 1
ATOM 1517 C CA . LEU A 1 189 ? 18.822 -9.927 -2.027 1.00 88.38 189 LEU A CA 1
ATOM 1518 C C . LEU A 1 189 ? 18.875 -9.147 -3.354 1.00 88.38 189 LEU A C 1
ATOM 1520 O O . LEU A 1 189 ? 18.557 -7.962 -3.392 1.00 88.38 189 LEU A O 1
ATOM 1524 N N . LYS A 1 190 ? 19.234 -9.804 -4.466 1.00 87.19 190 LYS A N 1
ATOM 1525 C CA . LYS A 1 190 ? 19.218 -9.188 -5.801 1.00 87.19 190 LYS A CA 1
ATOM 1526 C C . LYS A 1 190 ? 17.803 -8.781 -6.222 1.00 87.19 190 LYS A C 1
ATOM 1528 O O . LYS A 1 190 ? 17.630 -7.678 -6.735 1.00 87.19 190 LYS A O 1
ATOM 1533 N N . ALA A 1 191 ? 16.812 -9.643 -5.988 1.00 90.62 191 ALA A N 1
ATOM 1534 C CA . ALA A 1 191 ? 15.409 -9.337 -6.261 1.00 90.62 191 ALA A CA 1
ATOM 1535 C C . ALA A 1 191 ? 14.908 -8.199 -5.363 1.00 90.62 191 ALA A C 1
ATOM 1537 O O . ALA A 1 191 ? 14.329 -7.246 -5.876 1.00 90.62 191 ALA A O 1
ATOM 1538 N N . VAL A 1 192 ? 15.231 -8.227 -4.064 1.00 90.00 192 VAL A N 1
ATOM 1539 C CA . VAL A 1 192 ? 14.914 -7.134 -3.130 1.00 90.00 192 VAL A CA 1
ATOM 1540 C C . VAL A 1 192 ? 15.521 -5.813 -3.618 1.00 90.00 192 VAL A C 1
ATOM 1542 O O . VAL A 1 192 ? 14.804 -4.826 -3.780 1.00 90.00 192 VAL A O 1
ATOM 1545 N N . LYS A 1 193 ? 16.822 -5.795 -3.947 1.00 87.56 193 LYS A N 1
ATOM 1546 C CA . LYS A 1 193 ? 17.517 -4.608 -4.477 1.00 87.56 193 LYS A CA 1
ATOM 1547 C C . LYS A 1 193 ? 16.835 -4.047 -5.721 1.00 87.56 193 LYS A C 1
ATOM 1549 O O . LYS A 1 193 ? 16.598 -2.842 -5.790 1.00 87.56 193 LYS A O 1
ATOM 1554 N N . TRP A 1 194 ? 16.529 -4.912 -6.685 1.00 87.38 194 TRP A N 1
ATOM 1555 C CA . TRP A 1 194 ? 15.883 -4.505 -7.929 1.00 87.38 194 TRP A CA 1
ATOM 1556 C C . TRP A 1 194 ? 14.476 -3.955 -7.677 1.00 87.38 194 TRP A C 1
ATOM 1558 O O . TRP A 1 194 ? 14.150 -2.875 -8.166 1.00 87.38 194 TRP A O 1
ATOM 1568 N N . TRP A 1 195 ? 13.680 -4.651 -6.861 1.00 90.81 195 TRP A N 1
ATOM 1569 C CA . TRP A 1 195 ? 12.286 -4.302 -6.619 1.00 90.81 195 TRP A CA 1
ATOM 1570 C C . TRP A 1 195 ? 12.137 -2.976 -5.883 1.00 90.81 195 TRP A C 1
ATOM 1572 O O . TRP A 1 195 ? 11.391 -2.111 -6.332 1.00 90.81 195 TRP A O 1
ATOM 1582 N N . GLY A 1 196 ? 12.893 -2.746 -4.804 1.00 87.62 196 GLY A N 1
ATOM 1583 C CA . GLY A 1 196 ? 12.816 -1.489 -4.048 1.00 87.62 196 GLY A CA 1
ATOM 1584 C C . GLY A 1 196 ? 13.583 -0.310 -4.650 1.00 87.62 196 GLY A C 1
ATOM 1585 O O . GLY A 1 196 ? 13.694 0.736 -3.996 1.00 87.62 196 GLY A O 1
ATOM 1586 N N . GLY A 1 197 ? 14.129 -0.470 -5.861 1.00 84.81 197 GLY A N 1
ATOM 1587 C CA . GLY A 1 197 ? 14.836 0.582 -6.589 1.00 84.81 197 GLY A CA 1
ATOM 1588 C C . GLY A 1 197 ? 16.190 0.958 -5.982 1.00 84.81 197 GLY A C 1
ATOM 1589 O O . GLY A 1 197 ? 16.612 2.108 -6.085 1.00 84.81 197 GLY A O 1
ATOM 1590 N N . TRP A 1 198 ? 16.869 0.037 -5.291 1.00 83.19 198 TRP A N 1
ATOM 1591 C CA . TRP A 1 198 ? 18.226 0.284 -4.793 1.00 83.19 198 TRP A CA 1
ATOM 1592 C C . TRP A 1 198 ? 19.226 0.350 -5.950 1.00 83.19 198 TRP A C 1
ATOM 1594 O O . TRP A 1 198 ? 19.138 -0.417 -6.909 1.00 83.19 198 TRP A O 1
ATOM 1604 N N . SER A 1 199 ? 20.211 1.248 -5.852 1.00 73.56 199 SER A N 1
ATOM 1605 C CA . SER A 1 199 ? 21.237 1.357 -6.891 1.00 73.56 199 SER A CA 1
ATOM 1606 C C . SER A 1 199 ? 22.213 0.176 -6.831 1.00 73.56 199 SER A C 1
ATOM 1608 O O . SER A 1 199 ? 22.413 -0.442 -5.780 1.00 73.56 199 SER A O 1
ATOM 1610 N N . SER A 1 200 ? 22.883 -0.130 -7.945 1.00 69.56 200 SER A N 1
ATOM 1611 C CA . SER A 1 200 ? 23.969 -1.121 -7.948 1.00 69.56 200 SER A CA 1
ATOM 1612 C C . SER A 1 200 ? 25.130 -0.718 -7.031 1.00 69.56 200 SER A C 1
ATOM 1614 O O . SER A 1 200 ? 25.799 -1.597 -6.496 1.00 69.56 200 SER A O 1
ATOM 1616 N N . LYS A 1 201 ? 25.310 0.590 -6.801 1.00 71.88 201 LYS A N 1
ATOM 1617 C CA . LYS A 1 201 ? 26.325 1.177 -5.915 1.00 71.88 201 LYS A CA 1
ATOM 1618 C C . LYS A 1 201 ? 25.918 1.178 -4.435 1.00 71.88 201 LYS A C 1
ATOM 1620 O O . LYS A 1 201 ? 26.775 1.408 -3.588 1.00 71.88 201 LYS A O 1
ATOM 1625 N N . ASP A 1 202 ? 24.644 0.927 -4.115 1.00 77.88 202 ASP A N 1
ATOM 1626 C CA . ASP A 1 202 ? 24.186 0.835 -2.726 1.00 77.88 202 ASP A CA 1
ATOM 1627 C C . ASP A 1 202 ? 24.834 -0.397 -2.076 1.00 77.88 202 ASP A C 1
ATOM 1629 O O . ASP A 1 202 ? 24.655 -1.533 -2.547 1.00 77.88 202 ASP A O 1
ATOM 1633 N N . GLN A 1 203 ? 25.577 -0.157 -0.993 1.00 80.25 203 GLN A N 1
ATOM 1634 C CA . GLN A 1 203 ? 26.286 -1.193 -0.250 1.00 80.25 203 GLN A CA 1
ATOM 1635 C C . GLN A 1 203 ? 25.302 -2.223 0.302 1.00 80.25 203 GLN A C 1
ATOM 1637 O O . GLN A 1 203 ? 24.254 -1.876 0.852 1.00 80.25 203 GLN A O 1
ATOM 1642 N N . VAL A 1 204 ? 25.653 -3.504 0.166 1.00 81.44 204 VAL A N 1
ATOM 1643 C CA . VAL A 1 204 ? 24.843 -4.618 0.685 1.00 81.44 204 VAL A CA 1
ATOM 1644 C C . VAL A 1 204 ? 24.610 -4.461 2.186 1.00 81.44 204 VAL A C 1
ATOM 1646 O O . VAL A 1 204 ? 23.475 -4.620 2.626 1.00 81.44 204 VAL A O 1
ATOM 1649 N N . GLY A 1 205 ? 25.637 -4.046 2.936 1.00 82.50 205 GLY A N 1
ATOM 1650 C CA . GLY A 1 205 ? 25.529 -3.784 4.373 1.00 82.50 205 GLY A CA 1
ATOM 1651 C C . GLY A 1 205 ? 24.415 -2.792 4.713 1.00 82.50 205 GLY A C 1
ATOM 1652 O O . GLY A 1 205 ? 23.592 -3.077 5.567 1.00 82.50 205 GLY A O 1
ATOM 1653 N N . THR A 1 206 ? 24.286 -1.690 3.968 1.00 83.44 206 THR A N 1
ATOM 1654 C CA . THR A 1 206 ? 23.217 -0.700 4.192 1.00 83.44 206 THR A CA 1
ATOM 1655 C C . THR A 1 206 ? 21.820 -1.283 3.985 1.00 83.44 206 THR A C 1
ATOM 1657 O O . THR A 1 206 ? 20.877 -0.893 4.668 1.00 83.44 206 THR A O 1
ATOM 1660 N N . ILE A 1 207 ? 21.659 -2.199 3.029 1.00 83.94 207 ILE A N 1
ATOM 1661 C CA . ILE A 1 207 ? 20.368 -2.847 2.769 1.00 83.94 207 ILE A CA 1
ATOM 1662 C C . ILE A 1 207 ? 20.061 -3.877 3.853 1.00 83.94 207 ILE A C 1
ATOM 1664 O O . ILE A 1 207 ? 18.924 -3.935 4.305 1.00 83.94 207 ILE A O 1
ATOM 1668 N N . MET A 1 208 ? 21.061 -4.643 4.293 1.00 84.94 208 MET A N 1
ATOM 1669 C CA . MET A 1 208 ? 20.891 -5.586 5.398 1.00 84.94 208 MET A CA 1
ATOM 1670 C C . MET A 1 208 ? 20.539 -4.856 6.694 1.00 84.94 208 MET A C 1
ATOM 1672 O O . MET A 1 208 ? 19.534 -5.196 7.300 1.00 84.94 208 MET A O 1
ATOM 1676 N N . CYS A 1 209 ? 21.255 -3.785 7.045 1.00 85.12 209 CYS A N 1
ATOM 1677 C CA . CYS A 1 209 ? 20.903 -2.907 8.164 1.00 85.12 209 CYS A CA 1
ATOM 1678 C C . CYS A 1 209 ? 19.471 -2.370 8.035 1.00 85.12 209 CYS A C 1
ATOM 1680 O O . CYS A 1 209 ? 18.673 -2.444 8.960 1.00 85.12 209 CYS A O 1
ATOM 1682 N N . TYR A 1 210 ? 19.075 -1.916 6.840 1.00 83.81 210 TYR A N 1
ATOM 1683 C CA . TYR A 1 210 ? 17.706 -1.448 6.608 1.00 83.81 210 TYR A CA 1
ATOM 1684 C C . TYR A 1 210 ? 16.627 -2.512 6.879 1.00 83.81 210 TYR A C 1
ATOM 1686 O O . TYR A 1 210 ? 15.523 -2.147 7.294 1.00 83.81 210 TYR A O 1
ATOM 1694 N N . LEU A 1 211 ? 16.929 -3.783 6.597 1.00 84.19 211 LEU A N 1
ATOM 1695 C CA . LEU A 1 211 ? 16.030 -4.920 6.797 1.00 84.19 211 LEU A CA 1
ATOM 1696 C C . LEU A 1 211 ? 16.063 -5.447 8.239 1.00 84.19 211 LEU A C 1
ATOM 1698 O O . LEU A 1 211 ? 15.024 -5.891 8.719 1.00 84.19 211 LEU A O 1
ATOM 1702 N N . LEU A 1 212 ? 17.214 -5.390 8.916 1.00 82.06 212 LEU A N 1
ATOM 1703 C CA . LEU A 1 212 ? 17.451 -6.066 10.195 1.00 82.06 212 LEU A CA 1
ATOM 1704 C C . LEU A 1 212 ? 17.450 -5.130 11.412 1.00 82.06 212 LEU A C 1
ATOM 1706 O O . LEU A 1 212 ? 16.896 -5.514 12.434 1.00 82.06 212 LEU A O 1
ATOM 1710 N N . ASP A 1 213 ? 17.990 -3.909 11.316 1.00 78.75 213 ASP A N 1
ATOM 1711 C CA . ASP A 1 213 ? 18.247 -3.046 12.488 1.00 78.75 213 ASP A CA 1
ATOM 1712 C C . ASP A 1 213 ? 16.979 -2.746 13.300 1.00 78.75 213 ASP A C 1
ATOM 1714 O O . ASP A 1 213 ? 17.014 -2.672 14.525 1.00 78.75 213 ASP A O 1
ATOM 1718 N N . GLU A 1 214 ? 15.840 -2.567 12.624 1.00 69.12 214 GLU A N 1
ATOM 1719 C CA . GLU A 1 214 ? 14.576 -2.297 13.314 1.00 69.12 214 GLU A CA 1
ATOM 1720 C C . GLU A 1 214 ? 14.025 -3.541 14.014 1.00 69.12 214 GLU A C 1
ATOM 1722 O O . GLU A 1 214 ? 13.328 -3.391 15.002 1.00 69.12 214 GLU A O 1
ATOM 1727 N N . LEU A 1 215 ? 14.350 -4.755 13.559 1.00 68.88 215 LEU A N 1
ATOM 1728 C CA . LEU A 1 215 ? 13.986 -5.978 14.280 1.00 68.88 215 LEU A CA 1
ATOM 1729 C C . LEU A 1 215 ? 14.850 -6.127 15.528 1.00 68.88 215 LEU A C 1
ATOM 1731 O O . LEU A 1 215 ? 14.314 -6.295 16.617 1.00 68.88 215 LEU A O 1
ATOM 1735 N N . THR A 1 216 ? 16.163 -5.931 15.387 1.00 66.19 216 THR A N 1
ATOM 1736 C CA . THR A 1 216 ? 17.110 -6.011 16.507 1.00 66.19 216 THR A CA 1
ATOM 1737 C C . THR A 1 216 ? 16.770 -5.030 17.632 1.00 66.19 216 THR A C 1
ATOM 1739 O O . THR A 1 216 ? 17.009 -5.331 18.794 1.00 66.19 216 THR A O 1
ATOM 1742 N N . ALA A 1 217 ? 16.186 -3.870 17.315 1.00 65.44 217 ALA A N 1
ATOM 1743 C CA . ALA A 1 217 ? 15.801 -2.871 18.313 1.00 65.44 217 ALA A CA 1
ATOM 1744 C C . ALA A 1 217 ? 14.653 -3.305 19.248 1.00 65.44 217 ALA A C 1
ATOM 1746 O O . ALA A 1 217 ? 14.434 -2.641 20.259 1.00 65.44 217 ALA A O 1
ATOM 1747 N N . TYR A 1 218 ? 13.915 -4.371 18.914 1.00 61.84 218 TYR A N 1
ATOM 1748 C CA . TYR A 1 218 ? 12.762 -4.848 19.689 1.00 61.84 218 TYR A CA 1
ATOM 1749 C C . TYR A 1 218 ? 12.926 -6.267 20.242 1.00 61.84 218 TYR A C 1
ATOM 1751 O O . TYR A 1 218 ? 12.030 -6.750 20.934 1.00 61.84 218 TYR A O 1
ATOM 1759 N N . GLU A 1 219 ? 14.027 -6.946 19.929 1.00 67.12 219 GLU A N 1
ATOM 1760 C CA . GLU A 1 219 ? 14.299 -8.287 20.431 1.00 67.12 219 G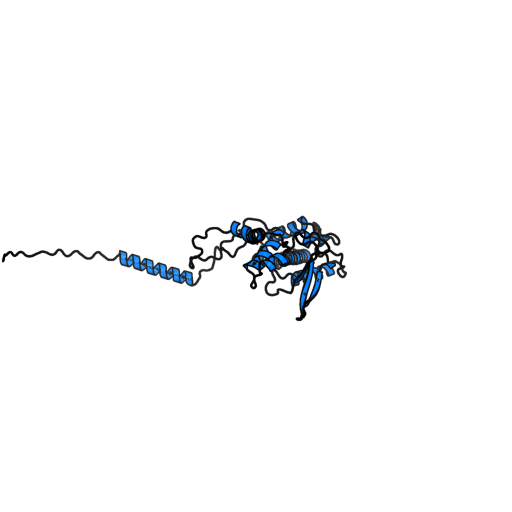LU A CA 1
ATOM 1761 C C . GLU A 1 219 ? 15.168 -8.215 21.696 1.00 67.12 219 GLU A C 1
ATOM 1763 O O . GLU A 1 219 ? 16.264 -7.657 21.691 1.00 67.12 219 GLU A O 1
ATOM 1768 N N . GLU A 1 220 ? 14.689 -8.812 22.786 1.00 62.66 220 GLU A N 1
ATOM 1769 C CA . GLU A 1 220 ? 15.401 -8.899 24.062 1.00 62.66 220 GLU A CA 1
ATOM 1770 C C . GLU A 1 220 ? 15.285 -10.318 24.636 1.00 62.66 220 GLU A C 1
ATOM 1772 O O . GLU A 1 220 ? 14.351 -11.053 24.318 1.00 62.66 220 GLU A O 1
ATOM 1777 N N . GLY A 1 221 ? 16.219 -10.700 25.516 1.00 62.53 221 GLY A N 1
ATOM 1778 C CA . GLY A 1 221 ? 16.132 -11.951 26.277 1.00 62.53 221 GLY A CA 1
ATOM 1779 C C . GLY A 1 221 ? 16.218 -13.217 25.415 1.00 62.53 221 GLY A C 1
ATOM 1780 O O . GLY A 1 221 ? 15.218 -13.894 25.202 1.00 62.53 221 GLY A O 1
ATOM 1781 N N . PHE A 1 222 ? 17.431 -13.557 24.960 1.00 71.69 222 PHE A N 1
ATOM 1782 C CA . PHE A 1 222 ? 17.712 -14.735 24.116 1.00 71.69 222 PHE A CA 1
ATOM 1783 C C . PHE A 1 222 ? 18.340 -15.920 24.864 1.00 71.69 222 PHE A C 1
ATOM 1785 O O . PHE A 1 222 ? 18.855 -16.847 24.239 1.00 71.69 222 PHE A O 1
ATOM 1792 N N . SER A 1 223 ? 18.384 -15.880 26.196 1.00 72.31 223 SER A N 1
ATOM 1793 C CA . SER A 1 223 ? 19.106 -16.871 27.013 1.00 72.31 223 SER A CA 1
ATOM 1794 C C . SER A 1 223 ? 18.599 -18.306 26.843 1.00 72.31 223 SER A C 1
ATOM 1796 O O . SER A 1 223 ? 19.322 -19.255 27.122 1.00 72.31 223 SER A O 1
ATOM 1798 N N . ASP A 1 224 ? 17.365 -18.448 26.386 1.00 70.56 224 ASP A N 1
ATOM 1799 C CA . ASP A 1 224 ? 16.582 -19.670 26.277 1.00 70.56 224 ASP A CA 1
ATOM 1800 C C . ASP A 1 224 ? 16.135 -19.942 24.828 1.00 70.56 224 ASP A C 1
ATOM 1802 O O . ASP A 1 224 ? 15.257 -20.761 24.595 1.00 70.56 224 ASP A O 1
ATOM 1806 N N . ILE A 1 225 ? 16.750 -19.295 23.828 1.00 71.44 225 ILE A N 1
ATOM 1807 C CA . ILE A 1 225 ? 16.332 -19.407 22.415 1.00 71.44 225 ILE A CA 1
ATOM 1808 C C . ILE A 1 225 ? 16.438 -20.833 21.839 1.00 71.44 225 ILE A C 1
ATOM 1810 O O . ILE A 1 225 ? 15.767 -21.159 20.867 1.00 71.44 225 ILE A O 1
ATOM 1814 N N . LEU A 1 226 ? 17.278 -21.687 22.431 1.00 75.38 226 LEU A N 1
ATOM 1815 C CA . LEU A 1 226 ? 17.430 -23.099 22.050 1.00 75.38 226 LEU A CA 1
ATOM 1816 C C . LEU A 1 226 ? 16.700 -24.057 23.004 1.00 75.38 226 LEU A C 1
ATOM 1818 O O . LEU A 1 226 ? 16.880 -25.268 22.910 1.00 75.38 226 LEU A O 1
ATOM 1822 N N . MET A 1 227 ? 15.941 -23.524 23.961 1.00 72.69 227 MET A N 1
ATOM 1823 C CA . MET A 1 227 ? 15.183 -24.318 24.920 1.00 72.69 227 MET A CA 1
ATOM 1824 C C . MET A 1 227 ? 13.810 -24.611 24.313 1.00 72.69 227 MET A C 1
ATOM 1826 O O . MET A 1 227 ? 12.932 -23.748 24.291 1.00 72.69 227 MET A O 1
ATOM 1830 N N . ASP A 1 228 ? 13.635 -25.826 23.789 1.00 64.81 228 ASP A N 1
ATOM 1831 C CA . ASP A 1 228 ? 12.408 -26.249 23.096 1.00 64.81 228 ASP A CA 1
ATOM 1832 C C . ASP A 1 228 ? 11.145 -26.081 23.968 1.00 64.81 228 ASP A C 1
ATOM 1834 O O . ASP A 1 228 ? 10.070 -25.777 23.451 1.00 64.81 228 ASP A O 1
ATOM 1838 N N . ASP A 1 229 ? 11.278 -26.202 25.293 1.00 67.62 229 ASP A N 1
ATOM 1839 C CA . ASP A 1 229 ? 10.220 -26.040 2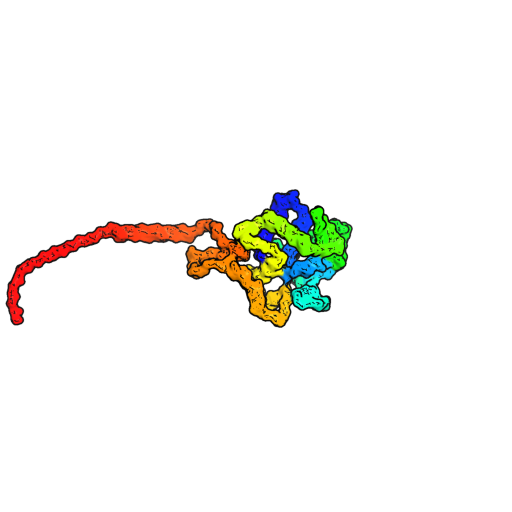6.301 1.00 67.62 229 ASP A CA 1
ATOM 1840 C C . ASP A 1 229 ? 9.878 -24.574 26.633 1.00 67.62 229 ASP A C 1
ATOM 1842 O O . ASP A 1 229 ? 8.892 -24.310 27.320 1.00 67.62 229 ASP A O 1
ATOM 1846 N N . GLN A 1 230 ? 10.680 -23.621 26.152 1.00 57.88 230 GLN A N 1
ATOM 1847 C CA . GLN A 1 230 ? 10.534 -22.173 26.377 1.00 57.88 230 GLN A CA 1
ATOM 1848 C C . GLN A 1 230 ? 10.506 -21.383 25.053 1.00 57.88 230 GLN 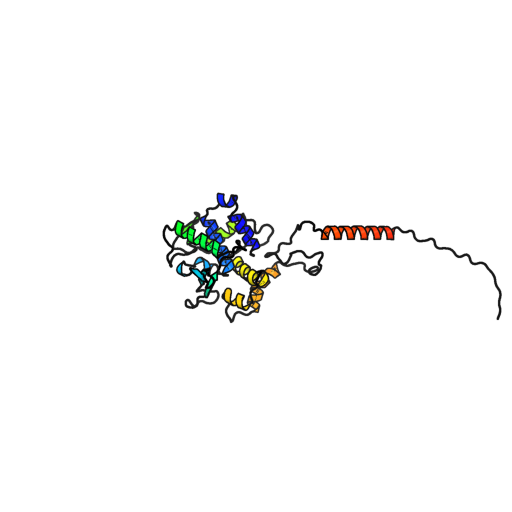A C 1
ATOM 1850 O O . GLN A 1 230 ? 10.589 -20.146 25.032 1.00 57.88 230 GLN A O 1
ATOM 1855 N N . SER A 1 231 ? 10.353 -22.095 23.933 1.00 55.75 231 SER A N 1
ATOM 1856 C CA . SER A 1 231 ? 10.258 -21.548 22.581 1.00 55.75 231 SER A CA 1
ATOM 1857 C C . SER A 1 231 ? 8.937 -20.785 22.375 1.00 55.75 231 SER A C 1
ATOM 1859 O O . SER A 1 231 ? 7.947 -21.286 21.858 1.00 55.75 231 SER A O 1
ATOM 1861 N N . GLY A 1 232 ? 8.887 -19.534 22.834 1.00 57.47 232 GLY A N 1
ATOM 1862 C CA . GLY A 1 232 ? 7.832 -18.595 22.445 1.00 57.47 232 GLY A CA 1
ATOM 1863 C C . GLY A 1 232 ? 8.108 -17.977 21.070 1.00 57.47 232 GLY A C 1
ATOM 1864 O O . GLY A 1 232 ? 9.271 -17.775 20.722 1.00 57.47 232 GLY A O 1
ATOM 1865 N N . ASP A 1 233 ? 7.059 -17.569 20.343 1.00 56.22 233 ASP A N 1
ATOM 1866 C CA . ASP A 1 233 ? 7.121 -16.873 19.034 1.00 56.22 233 ASP A CA 1
ATOM 1867 C C . ASP A 1 233 ? 7.666 -15.426 19.125 1.00 56.22 233 ASP A C 1
ATOM 1869 O O . ASP A 1 233 ? 7.188 -14.492 18.472 1.00 56.22 233 ASP A O 1
ATOM 1873 N N . ARG A 1 234 ? 8.689 -15.200 19.958 1.00 56.28 234 ARG A N 1
ATOM 1874 C CA . ARG A 1 234 ? 9.309 -13.889 20.217 1.00 56.28 234 ARG A CA 1
ATOM 1875 C C . ARG A 1 234 ? 9.852 -13.238 18.940 1.00 56.28 234 ARG A C 1
ATOM 1877 O O . ARG A 1 234 ? 9.841 -12.016 18.827 1.00 56.28 234 ARG A O 1
ATOM 1884 N N . HIS A 1 235 ? 10.241 -14.052 17.961 1.00 56.38 235 HIS A N 1
ATOM 1885 C CA . HIS A 1 235 ? 10.856 -13.629 16.699 1.00 56.38 235 HIS A CA 1
ATOM 1886 C C . HIS A 1 235 ? 9.851 -13.277 15.591 1.00 56.38 235 HIS A C 1
ATOM 1888 O O . HIS A 1 235 ? 10.233 -12.743 14.550 1.00 56.38 235 HIS A O 1
ATOM 1894 N N . GLU A 1 236 ? 8.558 -13.558 15.778 1.00 55.22 236 GLU A N 1
ATOM 1895 C CA . GLU A 1 236 ? 7.556 -13.383 14.718 1.00 55.22 236 GLU A CA 1
ATOM 1896 C C . GLU A 1 236 ? 6.842 -12.024 14.773 1.00 55.22 236 GLU A C 1
ATOM 1898 O O . GLU A 1 236 ? 5.948 -11.740 13.965 1.00 55.22 236 GLU A O 1
ATOM 1903 N N . SER A 1 237 ? 7.184 -11.153 15.731 1.00 53.81 237 SER A N 1
ATOM 1904 C CA . SER A 1 237 ? 6.499 -9.878 15.959 1.00 53.81 237 SER A CA 1
ATOM 1905 C C . SER A 1 237 ? 7.326 -8.649 15.571 1.00 53.81 237 SER A C 1
ATOM 1907 O O . SER A 1 237 ? 8.339 -8.303 16.166 1.00 53.81 237 SER A O 1
ATOM 1909 N N . PHE A 1 238 ? 6.845 -7.919 14.564 1.00 53.59 238 PHE A N 1
ATOM 1910 C CA . PHE A 1 238 ? 7.364 -6.592 14.243 1.00 53.59 238 PHE A CA 1
ATOM 1911 C C . PHE A 1 238 ? 6.868 -5.582 15.290 1.00 53.59 238 PHE A C 1
ATOM 1913 O O . PHE A 1 238 ? 5.656 -5.439 15.476 1.00 53.59 238 PHE A O 1
ATOM 1920 N N . MET A 1 239 ? 7.799 -4.861 15.929 1.00 57.38 239 MET A N 1
ATOM 1921 C CA . MET A 1 239 ? 7.582 -3.975 17.094 1.00 57.38 239 MET A CA 1
ATOM 1922 C C . MET A 1 239 ? 7.343 -4.704 18.436 1.00 57.38 239 MET A C 1
ATOM 1924 O O . MET A 1 239 ? 6.729 -4.125 19.329 1.00 57.38 239 MET A O 1
ATOM 1928 N N . GLY A 1 240 ? 7.815 -5.950 18.580 1.00 54.09 240 GLY A N 1
ATOM 1929 C CA . GLY A 1 240 ? 8.068 -6.576 19.888 1.00 54.09 240 GLY A CA 1
ATOM 1930 C C . GLY A 1 240 ? 6.844 -6.879 20.762 1.00 54.09 240 GLY A C 1
ATOM 1931 O O . GLY A 1 240 ? 6.701 -6.325 21.847 1.00 54.09 240 GLY A O 1
ATOM 1932 N N . ILE A 1 241 ? 5.987 -7.812 20.341 1.00 50.16 241 ILE A N 1
ATOM 1933 C CA . ILE A 1 241 ? 5.012 -8.458 21.233 1.00 50.16 241 ILE A CA 1
ATOM 1934 C C . ILE A 1 241 ? 5.550 -9.824 21.678 1.00 50.16 241 ILE A C 1
ATOM 1936 O O . ILE A 1 241 ? 5.690 -10.736 20.866 1.00 50.16 241 ILE A O 1
ATOM 1940 N N . SER A 1 242 ? 5.755 -9.979 22.989 1.00 51.06 242 SER A N 1
ATOM 1941 C CA . SER A 1 242 ? 5.786 -11.288 23.649 1.00 51.06 242 SER A CA 1
ATOM 1942 C C . SER A 1 242 ? 4.358 -11.830 23.722 1.00 51.06 242 SER A C 1
ATOM 1944 O O . SER A 1 242 ? 3.462 -11.146 24.224 1.00 51.06 242 SER A O 1
ATOM 1946 N N . ALA A 1 243 ? 4.125 -13.031 23.194 1.00 44.38 243 ALA A N 1
ATOM 1947 C CA . ALA A 1 243 ? 2.846 -13.719 23.305 1.00 44.38 243 ALA A CA 1
ATOM 1948 C C . ALA A 1 243 ? 2.584 -14.095 24.774 1.00 44.38 243 ALA A C 1
ATOM 1950 O O . ALA A 1 243 ? 2.848 -15.210 25.213 1.00 44.38 243 ALA A O 1
ATOM 1951 N N . MET A 1 244 ? 2.060 -13.163 25.570 1.00 44.31 244 MET A N 1
ATOM 1952 C CA . MET A 1 244 ? 1.401 -13.537 26.813 1.00 44.31 244 MET A CA 1
ATOM 1953 C C . MET A 1 244 ? 0.039 -14.135 26.452 1.00 44.31 244 MET A C 1
ATOM 1955 O O . MET A 1 244 ? -0.837 -13.430 25.959 1.00 44.31 244 MET A O 1
ATOM 1959 N N . SER A 1 245 ? -0.111 -15.430 26.740 1.00 48.31 245 SER A N 1
ATOM 1960 C CA . SER A 1 245 ? -1.281 -16.308 26.545 1.00 48.31 245 SER A CA 1
ATOM 1961 C C . SER A 1 245 ? -1.328 -17.126 25.246 1.00 48.31 245 SER A C 1
ATOM 1963 O O . SER A 1 245 ? -2.212 -16.973 24.408 1.00 48.31 245 SER A O 1
ATOM 1965 N N . SER A 1 246 ? -0.431 -18.108 25.138 1.00 47.00 246 SER A N 1
ATOM 1966 C CA . SER A 1 246 ? -0.772 -19.339 24.415 1.00 47.00 246 SER A CA 1
ATOM 1967 C C . SER A 1 246 ? -1.725 -20.183 25.280 1.00 47.00 246 SER A C 1
ATOM 1969 O O . SER A 1 246 ? -1.535 -20.250 26.499 1.00 47.00 246 SER A O 1
ATOM 1971 N N . PRO A 1 247 ? -2.767 -20.816 24.708 1.00 50.50 247 PRO A N 1
ATOM 1972 C CA . PRO A 1 247 ? -3.563 -21.798 25.435 1.00 50.50 247 PRO A CA 1
ATOM 1973 C C . PRO A 1 247 ? -2.678 -22.983 25.840 1.00 50.50 247 PRO A C 1
ATOM 1975 O O . PRO A 1 247 ? -1.852 -23.427 25.045 1.00 50.50 247 PRO A O 1
ATOM 1978 N N . LEU A 1 248 ? -2.873 -23.480 27.068 1.00 55.22 248 LEU A N 1
ATOM 1979 C CA . LEU A 1 248 ? -2.144 -24.623 27.629 1.00 55.22 248 LEU A CA 1
ATOM 1980 C C . LEU A 1 248 ? -2.094 -25.774 26.619 1.00 55.22 248 LEU A C 1
ATOM 1982 O O . LEU A 1 248 ? -3.128 -26.331 26.233 1.00 55.22 248 LEU A O 1
ATOM 1986 N N . SER A 1 249 ? -0.886 -26.113 26.185 1.00 65.75 249 SER A N 1
ATOM 1987 C CA . SER A 1 249 ? -0.649 -27.196 25.247 1.00 65.75 249 SER A CA 1
ATOM 1988 C C . SER A 1 249 ? -0.757 -28.547 25.961 1.00 65.75 249 SER A C 1
ATOM 1990 O O . SER A 1 249 ? -0.600 -28.670 27.179 1.00 65.75 249 SER A O 1
ATOM 1992 N N . LYS A 1 250 ? -0.984 -29.620 25.197 1.00 67.25 250 LYS A N 1
ATOM 1993 C CA . LYS A 1 250 ? -0.902 -30.983 25.743 1.00 67.25 250 LYS A CA 1
ATOM 1994 C C . LYS A 1 250 ? 0.511 -31.299 26.263 1.00 67.25 250 LYS A C 1
ATOM 1996 O O . LYS A 1 250 ? 0.645 -32.103 27.179 1.00 67.25 250 LYS A O 1
ATOM 2001 N N . GLY A 1 251 ? 1.541 -30.659 25.702 1.00 69.44 251 GLY A N 1
ATOM 2002 C CA . GLY A 1 251 ? 2.917 -30.744 26.191 1.00 69.44 251 GLY A CA 1
ATOM 2003 C C . GLY A 1 251 ? 3.067 -30.147 27.588 1.00 69.44 251 GLY A C 1
ATOM 2004 O O . GLY A 1 251 ? 3.695 -30.765 28.439 1.00 69.44 251 GLY A O 1
ATOM 2005 N N . ASP A 1 252 ? 2.396 -29.028 27.864 1.00 71.50 252 ASP A N 1
ATOM 2006 C CA . ASP A 1 252 ? 2.446 -28.345 29.165 1.00 71.50 252 ASP A CA 1
ATOM 2007 C C . ASP A 1 252 ? 1.838 -29.222 30.270 1.00 71.50 252 ASP A C 1
ATOM 2009 O O . ASP A 1 252 ? 2.349 -29.286 31.388 1.00 71.50 252 ASP A O 1
ATOM 2013 N N . LEU A 1 253 ? 0.772 -29.960 29.937 1.00 76.06 253 LEU A N 1
ATOM 2014 C CA . LEU A 1 253 ? 0.153 -30.946 30.827 1.00 76.06 253 LEU A CA 1
ATOM 2015 C C . LEU A 1 253 ? 1.074 -32.141 31.105 1.00 76.06 253 LEU A C 1
ATOM 2017 O O . LEU A 1 253 ? 1.165 -32.579 32.250 1.00 76.06 253 LEU A O 1
ATOM 2021 N N . LEU A 1 254 ? 1.783 -32.642 30.090 1.00 74.06 254 LEU A N 1
ATOM 2022 C CA . LEU A 1 254 ? 2.756 -33.729 30.257 1.00 74.06 254 LEU A CA 1
ATOM 2023 C C . LEU A 1 254 ? 3.980 -33.276 31.066 1.00 74.06 254 LEU A C 1
ATOM 2025 O O . LEU A 1 254 ? 4.503 -34.033 31.882 1.00 74.06 254 LEU A O 1
ATOM 2029 N N . LEU A 1 255 ? 4.416 -32.028 30.886 1.00 75.31 255 LEU A N 1
ATOM 2030 C CA . LEU A 1 255 ? 5.507 -31.434 31.654 1.00 75.31 255 LEU A CA 1
ATOM 2031 C C . LEU A 1 255 ? 5.106 -31.230 33.123 1.00 75.31 255 LEU A C 1
ATOM 2033 O O . LEU A 1 255 ? 5.903 -31.474 34.031 1.00 75.31 255 LEU A O 1
ATOM 2037 N N . LEU A 1 256 ? 3.860 -30.818 33.376 1.00 78.44 256 LEU A N 1
ATOM 2038 C CA . LEU A 1 256 ? 3.296 -30.735 34.722 1.00 78.44 256 LEU A CA 1
ATOM 2039 C C . LEU A 1 256 ? 3.228 -32.120 35.380 1.00 78.44 256 LEU A C 1
ATOM 2041 O O . LEU A 1 256 ? 3.639 -32.265 36.531 1.00 78.44 256 LEU A O 1
ATOM 2045 N N . GLU A 1 257 ? 2.762 -33.136 34.651 1.00 83.81 257 GLU A N 1
ATOM 2046 C CA . GLU A 1 257 ? 2.710 -34.523 35.124 1.00 83.81 257 GLU A CA 1
ATOM 2047 C C . GLU A 1 257 ? 4.106 -35.036 35.502 1.00 83.81 257 GLU A C 1
ATOM 2049 O O . GLU A 1 257 ? 4.310 -35.506 36.624 1.00 83.81 257 GLU A O 1
ATOM 2054 N N . ALA A 1 258 ? 5.091 -34.860 34.617 1.00 80.75 258 ALA A N 1
ATOM 2055 C CA . ALA A 1 258 ? 6.472 -35.262 34.868 1.00 80.75 258 ALA A CA 1
ATOM 2056 C C . ALA A 1 258 ? 7.060 -34.565 36.108 1.00 80.75 258 ALA A C 1
ATOM 2058 O O . ALA A 1 258 ? 7.669 -35.217 36.959 1.00 80.75 258 ALA A O 1
ATOM 2059 N N . ASN A 1 259 ? 6.818 -33.259 36.261 1.00 82.19 259 ASN A N 1
ATOM 2060 C CA . ASN A 1 259 ? 7.291 -32.485 37.410 1.00 82.19 259 ASN A CA 1
ATOM 2061 C C . ASN A 1 259 ? 6.643 -32.918 38.733 1.00 82.19 259 ASN A C 1
ATOM 2063 O O . ASN A 1 259 ? 7.319 -32.972 39.766 1.00 82.19 259 ASN A O 1
ATOM 2067 N N . ILE A 1 260 ? 5.346 -33.241 38.724 1.00 86.75 260 ILE A N 1
ATOM 2068 C CA . ILE A 1 260 ? 4.640 -33.755 39.905 1.00 86.75 260 ILE A CA 1
ATOM 2069 C C . ILE A 1 260 ? 5.215 -35.117 40.303 1.00 86.75 260 ILE A C 1
ATOM 2071 O O . ILE A 1 260 ? 5.563 -35.315 41.468 1.00 86.75 260 ILE A O 1
ATOM 2075 N N . VAL A 1 261 ? 5.380 -36.033 39.344 1.00 86.94 261 VAL A N 1
ATOM 2076 C CA . VAL A 1 261 ? 5.938 -37.371 39.595 1.00 86.94 261 VAL A CA 1
ATOM 2077 C C . VAL A 1 261 ? 7.360 -37.277 40.148 1.00 86.94 261 VAL A C 1
ATOM 2079 O O . VAL A 1 261 ? 7.673 -37.924 41.150 1.00 86.94 261 VAL A O 1
ATOM 2082 N N . GLN A 1 262 ? 8.205 -36.425 39.565 1.00 81.00 262 GLN A N 1
ATOM 2083 C CA . GLN A 1 262 ? 9.587 -36.253 40.006 1.00 81.00 262 GLN A CA 1
ATOM 2084 C C . GLN A 1 262 ? 9.675 -35.670 41.426 1.00 81.00 262 GLN A C 1
ATOM 2086 O O . GLN A 1 262 ? 10.467 -3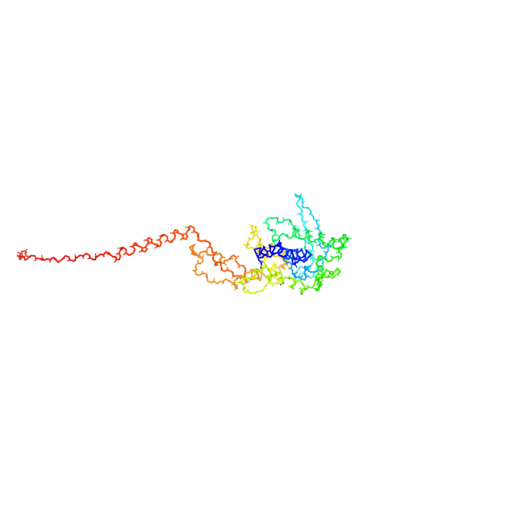6.147 42.242 1.00 81.00 262 GLN A O 1
ATOM 2091 N N . ARG A 1 263 ? 8.838 -34.680 41.769 1.00 79.62 263 ARG A N 1
ATOM 2092 C CA . ARG A 1 263 ? 8.796 -34.122 43.133 1.00 79.62 263 ARG A CA 1
ATOM 2093 C C . ARG A 1 263 ? 8.276 -35.127 44.155 1.00 79.62 263 ARG A C 1
ATOM 2095 O O . ARG A 1 263 ? 8.825 -35.206 45.251 1.00 79.62 263 ARG A O 1
ATOM 2102 N N . LEU A 1 264 ? 7.264 -35.919 43.807 1.00 79.81 264 LEU A N 1
ATOM 2103 C CA . LEU A 1 264 ? 6.754 -36.975 44.685 1.00 79.81 264 LEU A CA 1
ATOM 2104 C C . LEU A 1 264 ? 7.809 -38.059 44.937 1.00 79.81 264 LEU A C 1
ATOM 2106 O O . LEU A 1 264 ? 7.976 -38.489 46.077 1.00 79.81 264 LEU A O 1
ATOM 2110 N N . GLN A 1 265 ? 8.577 -38.444 43.916 1.00 76.12 265 GLN A N 1
ATOM 2111 C CA . GLN A 1 265 ? 9.699 -39.374 44.067 1.00 76.12 265 GLN A CA 1
ATOM 2112 C C . GLN A 1 265 ? 10.801 -38.811 44.973 1.00 76.12 265 GLN A C 1
ATOM 2114 O O . GLN A 1 265 ? 11.305 -39.531 45.833 1.00 76.12 265 GLN A O 1
ATOM 2119 N N . GLN A 1 266 ? 11.146 -37.526 44.841 1.00 76.06 266 GLN A N 1
ATOM 2120 C CA . GLN A 1 266 ? 12.122 -36.883 45.728 1.00 76.06 266 GLN A CA 1
ATOM 2121 C C . GLN A 1 266 ? 11.647 -36.833 47.185 1.00 76.06 266 GLN A C 1
ATOM 2123 O O . GLN A 1 266 ? 12.433 -37.111 48.087 1.00 76.06 266 GLN A O 1
ATOM 2128 N N . ILE A 1 267 ? 10.365 -36.541 47.423 1.00 77.19 267 ILE A N 1
ATOM 2129 C CA . ILE A 1 267 ? 9.778 -36.563 48.771 1.00 77.19 267 ILE A CA 1
ATOM 2130 C C . ILE A 1 267 ? 9.825 -37.979 49.351 1.00 77.19 267 ILE A C 1
ATOM 2132 O O . ILE A 1 267 ? 10.197 -38.151 50.510 1.00 77.19 267 ILE A O 1
ATOM 2136 N N . PHE A 1 268 ? 9.499 -38.995 48.549 1.00 70.44 268 PHE A N 1
ATOM 2137 C CA . PHE A 1 268 ? 9.504 -40.395 48.976 1.00 70.44 268 PHE A CA 1
ATOM 2138 C C . PHE A 1 268 ? 10.916 -40.903 49.311 1.00 70.44 268 PHE A C 1
ATOM 2140 O O . PHE A 1 268 ? 11.113 -41.609 50.295 1.00 70.44 268 PHE A O 1
ATOM 2147 N N . LEU A 1 269 ? 11.921 -40.496 48.531 1.00 66.75 269 LEU A N 1
ATOM 2148 C CA . LEU A 1 269 ? 13.325 -40.827 48.791 1.00 66.75 269 LEU A CA 1
ATOM 2149 C C . LEU A 1 269 ? 13.876 -40.088 50.019 1.00 66.75 269 LEU A C 1
ATOM 2151 O O . LEU A 1 269 ? 14.630 -40.670 50.793 1.00 66.75 269 LEU A O 1
ATOM 2155 N N . ALA A 1 270 ? 13.464 -38.838 50.244 1.00 64.62 270 ALA A N 1
ATOM 2156 C CA . ALA A 1 270 ? 13.862 -38.051 51.414 1.00 64.62 270 ALA A CA 1
ATOM 2157 C C . ALA A 1 270 ? 13.190 -38.499 52.728 1.00 64.62 270 ALA A C 1
ATOM 2159 O O . ALA A 1 270 ? 13.612 -38.078 53.803 1.00 64.62 270 ALA A O 1
ATOM 2160 N N . SER A 1 271 ? 12.150 -39.336 52.658 1.00 59.12 271 SER A N 1
ATOM 2161 C CA . SER A 1 271 ? 11.403 -39.835 53.821 1.00 59.12 271 SER A CA 1
ATOM 2162 C C . SER A 1 271 ? 11.737 -41.283 54.205 1.00 59.12 271 SER A C 1
ATOM 2164 O O . SER A 1 271 ? 11.109 -41.834 55.110 1.00 59.12 271 SER A O 1
ATOM 2166 N N . GLN A 1 272 ? 12.758 -41.899 53.592 1.00 57.22 272 GLN A N 1
ATOM 2167 C CA . GLN A 1 272 ? 13.257 -43.199 54.047 1.00 57.22 272 GLN A CA 1
ATOM 2168 C C . GLN A 1 272 ? 14.078 -43.057 55.345 1.00 57.22 272 GLN A C 1
ATOM 2170 O O . GLN A 1 272 ? 15.027 -42.271 55.386 1.00 57.22 272 GLN A O 1
ATOM 2175 N N . PRO A 1 273 ? 13.758 -43.808 56.418 1.00 53.09 273 PRO A N 1
ATOM 2176 C CA . PRO A 1 273 ? 14.536 -43.768 57.650 1.00 53.09 273 PRO A CA 1
ATOM 2177 C C . PRO A 1 273 ? 15.924 -44.387 57.436 1.00 53.09 273 PRO A C 1
ATOM 2179 O O . PRO A 1 273 ? 16.054 -45.467 56.858 1.00 53.09 273 PRO A O 1
ATOM 2182 N N . LEU A 1 274 ? 16.962 -43.708 57.938 1.00 52.34 274 LEU A N 1
ATOM 2183 C CA . LEU A 1 274 ? 18.325 -44.238 58.019 1.00 52.34 274 LEU A CA 1
ATOM 2184 C C . LEU A 1 274 ? 18.300 -45.597 58.738 1.00 52.34 274 LEU A C 1
ATOM 2186 O O . LEU A 1 274 ? 17.809 -45.702 59.863 1.00 52.34 274 LEU A O 1
ATOM 2190 N N . ALA A 1 275 ? 18.812 -46.636 58.076 1.00 51.50 275 ALA A N 1
ATOM 2191 C CA . ALA A 1 275 ? 18.878 -47.983 58.633 1.00 51.50 275 ALA A CA 1
ATOM 2192 C C . ALA A 1 275 ? 19.686 -47.999 59.952 1.00 51.50 275 ALA A C 1
ATOM 2194 O O . ALA A 1 275 ? 20.694 -47.293 60.058 1.00 51.50 275 ALA A O 1
ATOM 2195 N N . PRO A 1 276 ? 19.284 -48.794 60.962 1.00 44.47 276 PRO A N 1
ATOM 2196 C CA . PRO A 1 276 ? 19.968 -48.818 62.247 1.00 44.47 276 PRO A CA 1
ATOM 2197 C C . PRO A 1 276 ? 21.363 -49.443 62.114 1.00 44.47 276 PRO A C 1
ATOM 2199 O O . PRO A 1 276 ? 21.527 -50.546 61.592 1.00 44.47 276 PRO A O 1
ATOM 2202 N N . VAL A 1 277 ? 22.366 -48.728 62.624 1.00 45.97 277 VAL A N 1
ATOM 2203 C CA . VAL A 1 277 ? 23.756 -49.185 62.746 1.00 45.97 277 VAL A CA 1
ATOM 2204 C C . VAL A 1 277 ? 23.798 -50.418 63.654 1.00 45.97 277 VAL A C 1
ATOM 2206 O O . VAL A 1 277 ? 23.504 -50.329 64.845 1.00 45.97 277 VAL A O 1
ATOM 2209 N N . GLN A 1 278 ? 24.165 -51.577 63.104 1.00 43.44 278 GLN A N 1
ATOM 2210 C CA . GLN A 1 278 ? 24.437 -52.776 63.898 1.00 43.44 278 GLN A CA 1
ATOM 2211 C C . GLN A 1 278 ? 25.782 -52.623 64.619 1.00 43.44 278 GLN A C 1
ATOM 2213 O O . GLN A 1 278 ? 26.841 -52.598 63.996 1.00 43.44 278 GLN A O 1
ATOM 2218 N N . VAL A 1 279 ? 25.736 -52.533 65.949 1.00 47.09 279 VAL A N 1
ATOM 2219 C CA . VAL A 1 279 ? 26.915 -52.619 66.818 1.00 47.09 279 VAL A CA 1
ATOM 2220 C C . VAL A 1 279 ? 27.340 -54.087 66.902 1.00 47.09 279 VAL A C 1
ATOM 2222 O O . VAL A 1 279 ? 26.681 -54.899 67.548 1.00 47.09 279 VAL A O 1
ATOM 2225 N N . LEU A 1 280 ? 28.438 -54.434 66.231 1.00 41.66 280 LEU A N 1
ATOM 2226 C CA . LEU A 1 280 ? 29.095 -55.736 66.349 1.00 41.66 280 LEU A CA 1
ATOM 2227 C C . LEU A 1 280 ? 29.847 -55.812 67.685 1.00 41.66 280 LEU A C 1
ATOM 2229 O O . LEU A 1 280 ? 30.887 -55.181 67.868 1.00 41.66 280 LEU A O 1
ATOM 2233 N N . VAL A 1 281 ? 29.313 -56.596 68.620 1.00 43.41 281 VAL A N 1
ATOM 2234 C CA . VAL A 1 281 ? 30.005 -57.005 69.848 1.00 43.41 281 VAL A CA 1
ATOM 2235 C C . VAL A 1 281 ? 30.947 -58.160 69.496 1.00 43.41 281 VAL A C 1
ATOM 2237 O O . VAL A 1 281 ? 30.495 -59.232 69.098 1.00 43.41 281 VAL A O 1
ATOM 2240 N N . ALA A 1 282 ? 32.256 -57.939 69.615 1.00 38.66 282 ALA A N 1
ATOM 2241 C CA . ALA A 1 282 ? 33.276 -58.963 69.392 1.00 38.66 282 ALA A CA 1
ATOM 2242 C C . ALA A 1 282 ? 33.407 -59.894 70.618 1.00 38.66 282 ALA A C 1
ATOM 2244 O O . ALA A 1 282 ? 33.485 -59.389 71.741 1.00 38.66 282 ALA A O 1
ATOM 2245 N N . PRO A 1 283 ? 33.493 -61.228 70.450 1.00 44.09 283 PRO A N 1
ATOM 2246 C CA . PRO A 1 283 ? 33.890 -62.124 71.525 1.00 44.09 283 PRO A CA 1
ATOM 2247 C C . PRO A 1 283 ? 35.416 -62.279 71.591 1.00 44.09 283 PRO A C 1
ATOM 2249 O O . PRO A 1 283 ? 36.095 -62.472 70.585 1.00 44.09 283 PRO A O 1
ATOM 2252 N N . ASN A 1 284 ? 35.931 -62.241 72.819 1.00 44.88 284 ASN A N 1
ATOM 2253 C CA . ASN A 1 284 ? 37.293 -62.608 73.193 1.00 44.88 284 ASN A CA 1
ATOM 2254 C C . ASN A 1 284 ? 37.664 -64.022 72.721 1.00 44.88 284 ASN A C 1
ATOM 2256 O O . ASN A 1 284 ? 36.948 -64.968 73.044 1.00 44.88 284 ASN A O 1
ATOM 2260 N N . THR A 1 285 ? 38.847 -64.193 72.123 1.00 39.69 285 THR A N 1
ATOM 2261 C CA . THR A 1 285 ? 39.823 -65.218 72.551 1.00 39.69 285 THR A CA 1
ATOM 2262 C C . THR A 1 285 ? 41.188 -65.027 71.882 1.00 39.69 285 THR A C 1
ATOM 2264 O O . THR A 1 285 ? 41.308 -64.732 70.699 1.00 39.69 285 THR A O 1
ATOM 2267 N N . CYS A 1 286 ? 42.216 -65.163 72.715 1.00 37.88 286 CYS A N 1
ATOM 2268 C CA . CYS A 1 286 ? 43.646 -65.128 72.428 1.00 37.88 286 CYS A CA 1
ATOM 2269 C C . CYS A 1 286 ? 44.120 -66.502 71.902 1.00 37.88 286 CYS A C 1
ATOM 2271 O O . CYS A 1 286 ? 43.530 -67.503 72.304 1.00 37.88 286 CYS A O 1
ATOM 2273 N N . VAL A 1 287 ? 45.186 -66.556 71.084 1.00 38.84 287 VAL A N 1
ATOM 2274 C CA . VAL A 1 287 ? 46.408 -67.393 71.252 1.00 38.84 287 VAL A CA 1
ATOM 2275 C C . VAL A 1 287 ? 47.278 -67.374 69.975 1.00 38.84 287 VAL A C 1
ATOM 2277 O O . VAL A 1 287 ? 46.789 -67.453 68.853 1.00 38.84 287 VAL A O 1
ATOM 2280 N N . LEU A 1 288 ? 48.585 -67.244 70.224 1.00 37.16 288 LEU A N 1
ATOM 2281 C CA . LEU A 1 288 ? 49.760 -67.269 69.343 1.00 37.16 288 LEU A CA 1
ATOM 2282 C C . LEU A 1 288 ? 50.002 -68.590 68.582 1.00 37.16 288 LEU A C 1
ATOM 2284 O O . LEU A 1 288 ? 49.668 -69.647 69.103 1.00 37.16 288 LEU A O 1
ATOM 2288 N N . CYS A 1 289 ? 50.692 -68.482 67.433 1.00 32.25 289 CYS A N 1
ATOM 2289 C CA . CYS A 1 289 ? 51.708 -69.367 66.799 1.00 32.25 289 CYS A CA 1
ATOM 2290 C C . CYS A 1 289 ? 51.908 -68.804 65.366 1.00 32.25 289 CYS A C 1
ATOM 2292 O O . CYS A 1 289 ? 50.915 -68.667 64.661 1.00 32.25 289 CYS A O 1
ATOM 2294 N N . TYR A 1 290 ? 53.060 -68.392 64.830 1.00 33.00 290 TYR A N 1
ATOM 2295 C CA . TYR A 1 290 ? 54.495 -68.610 65.051 1.00 33.00 290 TYR A CA 1
ATOM 2296 C C . TYR A 1 290 ? 55.258 -67.280 64.981 1.00 33.00 290 TYR A C 1
ATOM 2298 O O . TYR A 1 290 ? 54.753 -66.359 64.299 1.00 33.00 290 TYR A O 1
#

Secondary structure (DSSP, 8-state):
--HHHHHHHHHHHHSHHHHHHS-HHHHHHHHHHHHHHHHHT--HHHHTT-BGGGEEEEE-TTS-EEEEEEESS-TT---TT--EEEEE---TT-TTT-HHHHHHHHHHHHHHHHTSPPPTTSBSSEEEPTTS-EEEEEEPPHHHHHHHHHHHHHHHTTTTT--S---HHHHHHHHHHIIIIISSSPPPHHHHHHHTT--TTS-HHHHHHHHHHHHHTT----TTTT-GGG--SGGG-TT------PPPPHHHHHHHHHHHHHHHHHHHHHTSPPPP-----PPP------